Protein AF-A0A9C7G6G8-F1 (afdb_monomer)

Nearest PDB structures (foldseek):
  1ql6-assembly1_A  TM=3.645E-01  e=6.505E+00  Oryctolagus cuniculus
  2phk-assembly1_A-2  TM=3.530E-01  e=8.240E+00  Oryctolagus cuniculus
  1rt3-assembly1_B  TM=2.588E-01  e=6.132E+00  Human immunodeficiency virus 1
  3dmj-assembly1_A  TM=2.647E-01  e=8.240E+00  HIV-1 M:B_HXB2R
  1s1t-assembly1_B  TM=1.660E-01  e=4.054E+00  Human immunodeficiency virus 1

Solvent-accessible surface area (backbone atoms only — not comparable to full-atom values): 11135 Å² total; per-residue (Å²): 133,84,88,80,87,91,83,92,85,89,81,86,84,88,80,84,87,86,82,92,76,91,83,87,81,79,84,74,79,75,71,82,80,85,48,68,66,64,53,48,48,52,44,52,53,50,51,36,50,54,42,39,76,73,69,48,67,87,77,39,58,51,97,90,39,50,73,64,38,48,75,42,49,61,76,42,86,84,45,76,64,23,61,52,54,31,58,72,30,66,46,63,64,91,42,48,66,46,38,41,37,41,34,44,66,49,98,88,47,65,38,35,37,37,41,39,28,31,68,41,67,86,36,35,62,61,54,49,53,17,52,51,49,40,52,55,52,48,45,67,52,23,72,77,70,41,70,74,41,25,55,30,49,72,63,42,47,76,50,74,58,84,37,34,36,42,37,30,23,41,99,59,36,66,64,49,50,52,55,62,54,60,79,78,110

Structure (mmCIF, N/CA/C/O backbone):
data_AF-A0A9C7G6G8-F1
#
_entry.id   AF-A0A9C7G6G8-F1
#
loop_
_atom_site.group_PDB
_atom_site.id
_atom_site.type_symbol
_atom_site.label_atom_id
_atom_site.label_alt_id
_atom_site.label_comp_id
_atom_site.label_asym_id
_atom_site.label_entity_id
_atom_site.label_seq_id
_atom_site.pdbx_PDB_ins_code
_atom_site.Cartn_x
_atom_site.Cartn_y
_atom_site.Cartn_z
_atom_site.occupancy
_atom_site.B_iso_or_equiv
_atom_site.auth_seq_id
_atom_site.auth_comp_id
_atom_site.auth_asym_id
_atom_site.auth_atom_id
_atom_site.pdbx_PDB_model_num
ATOM 1 N N . MET A 1 1 ? -79.717 -11.575 43.892 1.00 37.56 1 MET A N 1
ATOM 2 C CA . MET A 1 1 ? -80.203 -12.832 44.496 1.00 37.56 1 MET A CA 1
ATOM 3 C C . MET A 1 1 ? -79.048 -13.819 44.540 1.00 37.56 1 MET A C 1
ATOM 5 O O . MET A 1 1 ? -78.496 -14.091 43.492 1.00 37.56 1 MET A O 1
ATOM 9 N N . LYS A 1 2 ? -78.724 -14.280 45.761 1.00 36.88 2 LYS A N 1
ATOM 10 C CA . LYS A 1 2 ? -78.039 -15.539 46.140 1.00 36.88 2 LYS A CA 1
ATOM 11 C C . LYS A 1 2 ? -76.636 -15.769 45.528 1.00 36.88 2 LYS A C 1
ATOM 13 O O . LYS A 1 2 ? -76.538 -16.202 44.396 1.00 36.88 2 LYS A O 1
ATOM 18 N N . LYS A 1 3 ? -75.565 -15.293 46.196 1.00 37.34 3 LYS A N 1
ATOM 19 C CA . LYS A 1 3 ? -74.745 -15.961 47.263 1.00 37.34 3 LYS A CA 1
ATOM 20 C C . LYS A 1 3 ? -73.879 -17.092 46.659 1.00 37.34 3 LYS A C 1
ATOM 22 O O . LYS A 1 3 ? -74.438 -17.917 45.959 1.00 37.34 3 LYS A O 1
ATOM 27 N N . LEU A 1 4 ? -72.555 -17.185 46.821 1.00 45.72 4 LEU A N 1
ATOM 28 C CA . LEU A 1 4 ? -71.683 -17.242 48.018 1.00 45.72 4 LEU A CA 1
ATOM 29 C C . LEU A 1 4 ? -70.235 -16.858 47.573 1.00 45.72 4 LEU A C 1
ATOM 31 O O . LEU A 1 4 ? -69.844 -17.251 46.481 1.00 45.72 4 LEU A O 1
ATOM 35 N N . MET A 1 5 ? -69.472 -15.975 48.245 1.00 38.41 5 MET A N 1
ATOM 36 C CA . MET A 1 5 ? -68.539 -16.228 49.382 1.00 38.41 5 MET A CA 1
ATOM 37 C C . MET A 1 5 ? -67.550 -17.388 49.127 1.00 38.41 5 MET A C 1
ATOM 39 O O . MET A 1 5 ? -67.998 -18.509 48.955 1.00 38.41 5 MET A O 1
ATOM 43 N N . SER A 1 6 ? -66.231 -17.182 48.980 1.00 33.09 6 SER A N 1
ATOM 44 C CA . SER A 1 6 ? -65.192 -16.716 49.938 1.00 33.09 6 SER A CA 1
ATOM 45 C C . SER A 1 6 ? -64.296 -17.894 50.366 1.00 33.09 6 SER A C 1
ATOM 47 O O . SER A 1 6 ? -64.839 -18.897 50.811 1.00 33.09 6 SER A O 1
ATOM 49 N N . LEU A 1 7 ? -62.968 -17.741 50.231 1.00 42.09 7 LEU A N 1
ATOM 50 C CA . LEU A 1 7 ? -61.857 -18.125 51.142 1.00 42.09 7 LEU A CA 1
ATOM 51 C C . LEU A 1 7 ? -60.577 -18.373 50.312 1.00 42.09 7 LEU A C 1
ATOM 53 O O . LEU A 1 7 ? -60.536 -19.275 49.486 1.00 42.09 7 LEU A O 1
ATOM 57 N N . LEU A 1 8 ? -59.600 -17.461 50.313 1.00 38.25 8 LEU A N 1
ATOM 58 C CA . LEU A 1 8 ? -58.455 -17.360 51.240 1.00 38.25 8 LEU A CA 1
ATOM 59 C C . LEU A 1 8 ? -57.559 -18.613 51.301 1.00 38.25 8 LEU A C 1
ATOM 61 O O . LEU A 1 8 ? -57.918 -19.621 51.899 1.00 38.25 8 LEU A O 1
ATOM 65 N N . GLY A 1 9 ? -56.344 -18.477 50.766 1.00 36.72 9 GLY A N 1
ATOM 66 C CA . GLY A 1 9 ? -55.236 -19.420 50.909 1.00 36.72 9 GLY A CA 1
ATOM 67 C C . GLY A 1 9 ? -53.913 -18.714 50.619 1.00 36.72 9 GLY A C 1
ATOM 68 O O . GLY A 1 9 ? -53.401 -18.754 49.509 1.00 36.72 9 GLY A O 1
ATOM 69 N N . PHE A 1 10 ? -53.427 -17.990 51.621 1.00 37.75 10 PHE A N 1
ATOM 70 C CA . PHE A 1 10 ? -52.177 -17.237 51.654 1.00 37.75 10 PHE A CA 1
ATOM 71 C C . PHE A 1 10 ? -51.006 -18.222 51.799 1.00 37.75 10 PHE A C 1
ATOM 73 O O . PHE A 1 10 ? -50.940 -18.918 52.809 1.00 37.75 10 PHE A O 1
ATOM 80 N N . VAL A 1 11 ? -50.071 -18.281 50.846 1.00 40.59 11 VAL A N 1
ATOM 81 C CA . VAL A 1 11 ? -48.725 -18.818 51.112 1.00 40.59 11 VAL A CA 1
ATOM 82 C C . VAL A 1 11 ? -47.705 -17.846 50.545 1.00 40.59 11 VAL A C 1
ATOM 84 O O . VAL A 1 11 ? -47.438 -17.777 49.350 1.00 40.59 11 VAL A O 1
ATOM 87 N N . LEU A 1 12 ? -47.185 -17.057 51.474 1.00 35.53 12 LEU A N 1
ATOM 88 C CA . LEU A 1 12 ? -46.108 -16.103 51.327 1.00 35.53 12 LEU A CA 1
ATOM 89 C C . LEU A 1 12 ? -44.844 -16.840 51.784 1.00 35.53 12 LEU A C 1
ATOM 91 O O . LEU A 1 12 ? -44.721 -17.158 52.964 1.00 35.53 12 LEU A O 1
ATOM 95 N N . VAL A 1 13 ? -43.930 -17.147 50.864 1.00 42.03 13 VAL A N 1
ATOM 96 C CA . VAL A 1 13 ? -42.573 -17.591 51.216 1.00 42.03 13 VAL A CA 1
ATOM 97 C C . VAL A 1 13 ? -41.601 -16.541 50.699 1.00 42.03 13 VAL A C 1
ATOM 99 O O . VAL A 1 13 ? -41.201 -16.537 49.540 1.00 42.03 13 VAL A O 1
ATOM 102 N N . LEU A 1 14 ? -41.264 -15.615 51.596 1.00 40.88 14 LEU A N 1
ATOM 103 C CA . LEU A 1 14 ? -40.057 -14.803 51.532 1.00 40.88 14 LEU A CA 1
ATOM 104 C C . LEU A 1 14 ? -38.904 -15.648 52.086 1.00 40.88 14 LEU A C 1
ATOM 106 O O . LEU A 1 14 ? -38.901 -15.986 53.267 1.00 40.88 14 LEU A O 1
ATOM 110 N N . GLY A 1 15 ? -37.926 -15.960 51.239 1.00 43.41 15 GLY A N 1
ATOM 111 C CA . GLY A 1 15 ? -36.596 -16.411 51.640 1.00 43.41 15 GLY A CA 1
ATOM 112 C C . GLY A 1 15 ? -35.564 -15.445 51.067 1.00 43.41 15 GLY A C 1
ATOM 113 O O . GLY A 1 15 ? -35.444 -15.316 49.852 1.00 43.41 15 GLY A O 1
ATOM 114 N N . MET A 1 16 ? -34.884 -14.718 51.950 1.00 43.84 16 MET A N 1
ATOM 115 C CA . MET A 1 16 ? -33.877 -13.706 51.637 1.00 43.84 16 MET A CA 1
ATOM 116 C C . MET A 1 16 ? -32.557 -14.327 51.142 1.00 43.84 16 MET A C 1
ATOM 118 O O . MET A 1 16 ? -32.070 -15.293 51.714 1.00 43.84 16 MET A O 1
ATOM 122 N N . ILE A 1 17 ? -32.008 -13.715 50.089 1.00 55.25 17 ILE A N 1
ATOM 123 C CA . ILE A 1 17 ? -30.608 -13.306 49.852 1.00 55.25 17 ILE A CA 1
ATOM 124 C C . ILE A 1 17 ? -29.493 -14.129 50.536 1.00 55.25 17 ILE A C 1
ATOM 126 O O . ILE A 1 17 ? -29.300 -14.021 51.741 1.00 55.25 17 ILE A O 1
ATOM 130 N N . ALA A 1 18 ? -28.655 -14.794 49.729 1.00 39.91 18 ALA A N 1
ATOM 131 C CA . ALA A 1 18 ? -27.220 -14.486 49.557 1.00 39.91 18 ALA A CA 1
ATOM 132 C C . ALA A 1 18 ? -26.514 -15.613 48.779 1.00 39.91 18 ALA A C 1
ATOM 134 O O . ALA A 1 18 ? -26.554 -16.769 49.185 1.00 39.91 18 ALA A O 1
ATOM 135 N N . GLY A 1 19 ? -25.819 -15.267 47.692 1.00 32.19 19 GLY A N 1
ATOM 136 C CA . GLY A 1 19 ? -24.892 -16.183 47.025 1.00 32.19 19 GLY A CA 1
ATOM 137 C C . GLY A 1 19 ? -24.640 -15.834 45.563 1.00 32.19 19 GLY A C 1
ATOM 138 O O . GLY A 1 19 ? -25.300 -16.361 44.677 1.00 32.19 19 GLY A O 1
ATOM 139 N N . CYS A 1 20 ? -23.680 -14.945 45.310 1.00 47.31 20 CYS A N 1
ATOM 140 C CA . CYS A 1 20 ? -23.100 -14.746 43.986 1.00 47.31 20 CYS A CA 1
ATOM 141 C C . CYS A 1 20 ? -22.408 -16.033 43.505 1.00 47.31 20 CYS A C 1
ATOM 143 O O . CYS A 1 20 ? -21.488 -16.496 44.173 1.00 47.31 20 CYS A O 1
ATOM 145 N N . SER A 1 21 ? -22.735 -16.522 42.309 1.00 32.00 21 SER A N 1
ATOM 146 C CA . SER A 1 21 ? -21.734 -17.057 41.377 1.00 32.00 21 SER A CA 1
ATOM 147 C C . SER A 1 21 ? -22.281 -17.093 39.945 1.00 32.00 21 SER A C 1
ATOM 149 O O . SER A 1 21 ? -23.268 -17.745 39.630 1.00 32.00 21 SER A O 1
ATOM 151 N N . ASN A 1 22 ? -21.636 -16.282 39.107 1.00 36.66 22 ASN A N 1
ATOM 152 C CA . ASN A 1 22 ? -21.285 -16.496 37.705 1.00 36.66 22 ASN A CA 1
ATOM 153 C C . ASN A 1 22 ? -22.021 -17.616 36.935 1.00 36.66 22 ASN A C 1
ATOM 155 O O . ASN A 1 22 ? -21.812 -18.784 37.240 1.00 36.66 22 ASN A O 1
ATOM 159 N N . GLN A 1 23 ? -22.758 -17.262 35.873 1.00 34.38 23 GLN A N 1
ATOM 160 C CA . GLN A 1 23 ? -22.383 -17.561 34.475 1.00 34.38 23 GLN A CA 1
ATOM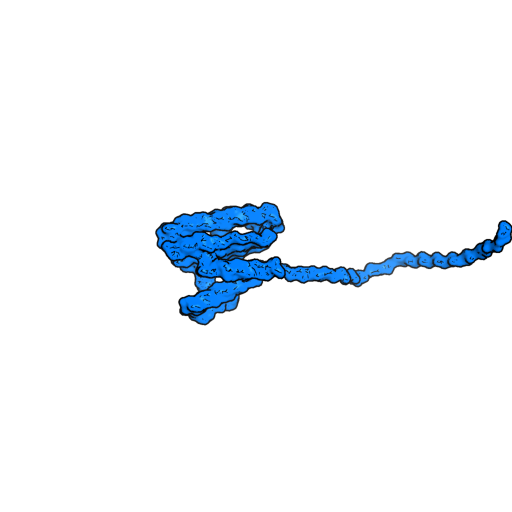 161 C C . GLN A 1 23 ? -23.526 -17.132 33.535 1.00 34.38 23 GLN A C 1
ATOM 163 O O . GLN A 1 23 ? -24.506 -17.846 33.336 1.00 34.38 23 GLN A O 1
ATOM 168 N N . GLY A 1 24 ? -23.404 -15.933 32.966 1.00 30.42 24 GLY A N 1
ATOM 169 C CA . GLY A 1 24 ? -24.200 -15.529 31.812 1.00 30.42 24 GLY A CA 1
ATOM 170 C C . GLY A 1 24 ? -23.598 -16.135 30.547 1.00 30.42 24 GLY A C 1
ATOM 171 O O . GLY A 1 24 ? -22.414 -15.951 30.282 1.00 30.42 24 GLY A O 1
ATOM 172 N N . SER A 1 25 ? -24.403 -16.847 29.765 1.00 28.89 25 SER A N 1
ATOM 173 C CA . SER A 1 25 ? -24.068 -17.274 28.404 1.00 28.89 25 SER A CA 1
ATOM 174 C C . SER A 1 25 ? -25.052 -16.640 27.420 1.00 28.89 25 SER A C 1
ATOM 176 O O . SER A 1 25 ? -25.894 -17.295 26.810 1.00 28.89 25 SER A O 1
ATOM 178 N N . GLY A 1 26 ? -24.934 -15.319 27.266 1.00 28.78 26 GLY A N 1
ATOM 179 C CA . GLY A 1 26 ? -25.342 -14.665 26.029 1.00 28.78 26 GLY A CA 1
ATOM 180 C C . GLY A 1 26 ? -24.363 -15.096 24.943 1.00 28.78 26 GLY A C 1
ATOM 181 O O . GLY A 1 26 ? -23.163 -14.857 25.058 1.00 28.78 26 GLY A O 1
ATOM 182 N N . LYS A 1 27 ? -24.859 -15.798 23.925 1.00 32.75 27 LYS A N 1
ATOM 183 C CA . LYS A 1 27 ? -24.093 -16.114 22.720 1.00 32.75 27 LYS A CA 1
ATOM 184 C C . LYS A 1 27 ? -23.831 -14.802 21.978 1.00 32.75 27 LYS A C 1
ATOM 186 O O . LYS A 1 27 ? -24.686 -14.349 21.228 1.00 32.75 27 LYS A O 1
ATOM 191 N N . ASN A 1 28 ? -22.677 -14.189 22.220 1.00 30.94 28 ASN A N 1
ATOM 192 C CA . ASN A 1 28 ? -22.099 -13.257 21.264 1.00 30.94 28 ASN A CA 1
ATOM 193 C C . ASN A 1 28 ? -21.598 -14.103 20.095 1.00 30.94 28 ASN A C 1
ATOM 195 O O . ASN A 1 28 ? -20.659 -14.885 20.251 1.00 30.94 28 ASN A O 1
ATOM 199 N N . GLU A 1 29 ? -22.257 -13.988 18.947 1.00 32.94 29 GLU A N 1
ATOM 200 C CA . GLU A 1 29 ? -21.639 -14.359 17.681 1.00 32.94 29 GLU A CA 1
ATOM 201 C C . GLU A 1 29 ? -20.390 -13.486 17.534 1.00 32.94 29 GLU A C 1
ATOM 203 O O . GLU A 1 29 ? -20.475 -12.265 17.404 1.00 32.94 29 GLU A O 1
ATOM 208 N N . VAL A 1 30 ? -19.218 -14.105 17.662 1.00 31.88 30 VAL A N 1
ATOM 209 C CA . VAL A 1 30 ? -17.947 -13.465 17.335 1.00 31.88 30 VAL A CA 1
ATOM 210 C C . VAL A 1 30 ? -17.964 -13.291 15.823 1.00 31.88 30 VAL A C 1
ATOM 212 O O . VAL A 1 30 ? -17.776 -14.258 15.088 1.00 31.88 30 VAL A O 1
ATOM 215 N N . GLN A 1 31 ? -18.256 -12.077 15.353 1.00 38.19 31 GLN A N 1
ATOM 216 C CA . GLN A 1 31 ? -17.914 -11.712 13.983 1.00 38.19 31 GLN A CA 1
ATOM 217 C C . GLN A 1 31 ? -16.401 -11.923 13.828 1.00 38.19 31 GLN A C 1
ATOM 219 O O . GLN A 1 31 ? -15.659 -11.522 14.731 1.00 38.19 31 GLN A O 1
ATOM 224 N N . PRO A 1 32 ? -15.926 -12.581 12.757 1.00 48.66 32 PRO A N 1
ATOM 225 C CA . PRO A 1 32 ? -14.496 -12.730 12.543 1.00 48.66 32 PRO A CA 1
ATOM 226 C C . PRO A 1 32 ? -13.886 -11.331 12.448 1.00 48.66 32 PRO A C 1
ATOM 228 O O . PRO A 1 32 ? -14.293 -10.519 11.618 1.00 48.66 32 PRO A O 1
ATOM 231 N N . THR A 1 33 ? -12.952 -11.018 13.344 1.00 56.34 33 THR A N 1
ATOM 232 C CA . THR A 1 33 ? -12.173 -9.786 13.252 1.00 56.34 33 THR A CA 1
ATOM 233 C C . THR A 1 33 ? -11.360 -9.866 11.968 1.00 56.34 33 THR A C 1
ATOM 235 O O . THR A 1 33 ? -10.408 -10.632 11.902 1.00 56.34 33 THR A O 1
ATOM 238 N N . ILE A 1 34 ? -11.742 -9.099 10.949 1.00 68.25 34 ILE A N 1
ATOM 239 C CA . ILE A 1 34 ? -10.939 -8.933 9.735 1.00 68.25 34 ILE A CA 1
ATOM 240 C C . ILE A 1 34 ? -9.642 -8.238 10.157 1.00 68.25 34 ILE A C 1
ATOM 242 O O . ILE A 1 34 ? -9.677 -7.086 10.598 1.00 68.25 34 ILE A O 1
ATOM 246 N N . THR A 1 35 ? -8.511 -8.935 10.068 1.00 87.75 35 THR A N 1
ATOM 247 C CA . THR A 1 35 ? -7.193 -8.345 10.330 1.00 87.75 35 THR A CA 1
ATOM 248 C C . THR A 1 35 ? -6.531 -7.974 9.008 1.00 87.75 35 THR A C 1
ATOM 250 O O . THR A 1 35 ? -6.656 -8.692 8.009 1.00 87.75 35 THR A O 1
ATOM 253 N N . LEU A 1 36 ? -5.817 -6.843 8.977 1.00 94.19 36 LEU A N 1
ATOM 254 C CA . LEU A 1 36 ? -5.032 -6.494 7.791 1.00 94.19 36 LEU A CA 1
ATOM 255 C C . LEU A 1 36 ? -3.908 -7.505 7.550 1.00 94.19 36 LEU A C 1
ATOM 257 O O . LEU A 1 36 ? -3.492 -7.678 6.412 1.00 94.19 36 LEU A O 1
ATOM 261 N N . GLU A 1 37 ? -3.460 -8.209 8.587 1.00 92.06 37 GLU A N 1
ATOM 262 C CA . GLU A 1 37 ? -2.441 -9.253 8.495 1.00 92.06 37 GLU A CA 1
ATOM 263 C C . GLU A 1 37 ? -2.894 -10.441 7.625 1.00 92.06 37 GLU A C 1
ATOM 265 O O . GLU A 1 37 ? -2.172 -10.853 6.714 1.00 92.06 37 GLU A O 1
ATOM 270 N N . GLU A 1 38 ? -4.118 -10.946 7.823 1.00 94.06 38 GLU A N 1
ATOM 271 C CA . GLU A 1 38 ? -4.680 -12.015 6.983 1.00 94.06 38 GLU A CA 1
ATOM 272 C C . GLU A 1 38 ? -4.870 -11.553 5.534 1.00 94.06 38 GLU A C 1
ATOM 274 O O . GLU A 1 38 ? -4.542 -12.281 4.591 1.00 94.06 38 GLU A O 1
ATOM 279 N N . MET A 1 39 ? -5.373 -10.329 5.353 1.00 96.62 39 MET A N 1
ATOM 280 C CA . MET A 1 39 ? -5.564 -9.729 4.033 1.00 96.62 39 MET A CA 1
ATOM 281 C C . MET A 1 39 ? -4.226 -9.518 3.311 1.00 96.62 39 MET A C 1
ATOM 283 O O . MET A 1 39 ? -4.094 -9.874 2.139 1.00 96.62 39 MET A O 1
ATOM 287 N N . SER A 1 40 ? -3.216 -9.008 4.020 1.00 97.25 40 SER A N 1
ATOM 288 C CA . SER A 1 40 ? -1.846 -8.840 3.529 1.00 97.25 40 SER A CA 1
ATOM 289 C C . SER A 1 40 ? -1.259 -10.179 3.098 1.00 97.25 40 SER A C 1
ATOM 291 O O . SER A 1 40 ? -0.707 -10.278 2.004 1.00 97.25 40 SER A O 1
ATOM 293 N N . LEU A 1 41 ? -1.439 -11.248 3.883 1.00 97.12 41 LEU A N 1
ATOM 294 C CA . LEU A 1 41 ? -0.963 -12.578 3.500 1.00 97.12 41 LEU A CA 1
ATOM 295 C C . LEU A 1 41 ? -1.590 -13.058 2.181 1.00 97.12 41 LEU A C 1
ATOM 297 O O . LEU A 1 41 ? -0.862 -13.528 1.307 1.00 97.12 41 LEU A O 1
ATOM 301 N N . LYS A 1 42 ? -2.905 -12.883 1.986 1.00 97.94 42 LYS A N 1
ATOM 302 C CA . LYS A 1 42 ? -3.570 -13.232 0.714 1.00 97.94 42 LYS A CA 1
ATOM 303 C C . LYS A 1 42 ? -3.095 -12.393 -0.463 1.00 97.94 42 LYS A C 1
ATOM 305 O O . LYS A 1 42 ? -2.899 -12.929 -1.554 1.00 97.94 42 LYS A O 1
ATOM 310 N N . ILE A 1 43 ? -2.851 -11.106 -0.246 1.00 98.38 43 ILE A N 1
ATOM 311 C CA . ILE A 1 43 ? -2.261 -10.235 -1.265 1.00 98.38 43 ILE A CA 1
ATOM 312 C C . ILE A 1 43 ? -0.842 -10.704 -1.616 1.00 98.38 43 ILE A C 1
ATOM 314 O O . ILE A 1 43 ? -0.517 -10.814 -2.797 1.00 98.38 43 ILE A O 1
ATOM 318 N N . LYS A 1 44 ? -0.016 -11.057 -0.624 1.00 98.25 44 LYS A N 1
ATOM 319 C CA . LYS A 1 44 ? 1.338 -11.591 -0.839 1.00 98.25 44 LYS A CA 1
ATOM 320 C C . LYS A 1 44 ? 1.326 -12.913 -1.608 1.00 98.25 44 LYS A C 1
ATOM 322 O O . LYS A 1 44 ? 2.126 -13.083 -2.525 1.00 98.25 44 LYS A O 1
ATOM 327 N N . GLU A 1 45 ? 0.405 -13.823 -1.289 1.00 97.81 45 GLU A N 1
ATOM 328 C CA . GLU A 1 45 ? 0.190 -15.064 -2.050 1.00 97.81 45 GLU A CA 1
ATOM 329 C C . GLU A 1 45 ? -0.168 -14.773 -3.516 1.00 97.81 45 GLU A C 1
ATOM 331 O O . GLU A 1 45 ? 0.400 -15.388 -4.421 1.00 97.81 45 GLU A O 1
ATOM 336 N N . GLN A 1 46 ? -1.059 -13.807 -3.765 1.00 98.38 46 GLN A N 1
ATOM 337 C CA . GLN A 1 46 ? -1.453 -13.426 -5.123 1.00 98.38 46 GLN A CA 1
ATOM 338 C C . GLN A 1 46 ? -0.308 -12.783 -5.911 1.00 98.38 46 GLN A C 1
ATOM 340 O O . GLN A 1 46 ? -0.094 -13.141 -7.069 1.00 98.38 46 GLN A O 1
ATOM 345 N N . ILE A 1 47 ? 0.455 -11.877 -5.294 1.00 97.75 47 ILE A N 1
ATOM 346 C CA . ILE A 1 47 ? 1.642 -11.272 -5.916 1.00 97.75 47 ILE A CA 1
ATOM 347 C C . ILE A 1 47 ? 2.664 -12.360 -6.256 1.00 97.75 47 ILE A C 1
ATOM 349 O O . ILE A 1 47 ? 3.207 -12.377 -7.359 1.00 97.75 47 ILE A O 1
ATOM 353 N N . ALA A 1 48 ? 2.894 -13.311 -5.347 1.00 97.69 48 ALA A N 1
ATOM 354 C CA . ALA A 1 48 ? 3.809 -14.415 -5.597 1.00 97.69 48 ALA A CA 1
ATOM 355 C C . ALA A 1 48 ? 3.352 -15.301 -6.766 1.00 97.69 48 ALA A C 1
ATOM 357 O O . ALA A 1 48 ? 4.183 -15.707 -7.579 1.00 97.69 48 ALA A O 1
ATOM 358 N N . ALA A 1 49 ? 2.049 -15.575 -6.877 1.00 97.56 49 ALA A N 1
ATOM 359 C CA . ALA A 1 49 ? 1.485 -16.301 -8.011 1.00 97.56 49 ALA A CA 1
ATOM 360 C C . ALA A 1 49 ? 1.706 -15.546 -9.333 1.00 97.56 49 ALA A C 1
ATOM 362 O O . ALA A 1 49 ? 2.225 -16.129 -10.284 1.00 97.56 49 ALA A O 1
ATOM 363 N N . ASP A 1 50 ? 1.414 -14.243 -9.365 1.00 96.31 50 ASP A N 1
ATOM 364 C CA . ASP A 1 50 ? 1.621 -13.399 -10.548 1.00 96.31 50 ASP A CA 1
ATOM 365 C C . ASP A 1 50 ? 3.105 -13.350 -10.963 1.00 96.31 50 ASP A C 1
ATOM 367 O O . ASP A 1 50 ? 3.429 -13.452 -12.147 1.00 96.31 50 ASP A O 1
ATOM 371 N N . MET A 1 51 ? 4.027 -13.250 -10.001 1.00 95.62 51 MET A N 1
ATOM 372 C CA . MET A 1 51 ? 5.469 -13.275 -10.272 1.00 95.62 51 MET A CA 1
ATOM 373 C C . MET A 1 51 ? 5.921 -14.617 -10.861 1.00 95.62 51 MET A C 1
ATOM 375 O O . MET A 1 51 ? 6.723 -14.639 -11.796 1.00 95.62 51 MET A O 1
ATOM 379 N N . LYS A 1 52 ? 5.401 -15.741 -10.352 1.00 95.94 52 LYS A N 1
ATOM 380 C CA . LYS A 1 52 ? 5.699 -17.080 -10.891 1.00 95.94 52 LYS A CA 1
ATOM 381 C C . LYS A 1 52 ? 5.167 -17.249 -12.312 1.00 95.94 52 LYS A C 1
ATOM 383 O O . LYS A 1 52 ? 5.882 -17.769 -13.166 1.00 95.94 52 LYS A O 1
ATOM 388 N N . GLU A 1 53 ? 3.964 -16.752 -12.599 1.00 95.44 53 GLU A N 1
ATOM 389 C CA . GLU A 1 53 ? 3.411 -16.716 -13.964 1.00 95.44 53 GLU A CA 1
ATOM 390 C C . GLU A 1 53 ? 4.300 -15.906 -14.926 1.00 95.44 53 GLU A C 1
ATOM 392 O O . GLU A 1 53 ? 4.406 -16.239 -16.106 1.00 95.44 53 GLU A O 1
ATOM 397 N N . GLN A 1 54 ? 4.995 -14.886 -14.414 1.00 92.44 54 GLN A N 1
ATOM 398 C CA . GLN A 1 54 ? 5.955 -14.061 -15.157 1.00 92.44 54 GLN A CA 1
ATOM 399 C C . GLN A 1 54 ? 7.376 -14.659 -15.215 1.00 92.44 54 GLN A C 1
ATOM 401 O O . GLN A 1 54 ? 8.286 -14.034 -15.762 1.00 92.44 54 GLN A O 1
ATOM 406 N N . GLY A 1 55 ? 7.578 -15.872 -14.693 1.00 94.81 55 GLY A N 1
ATOM 407 C CA . GLY A 1 55 ? 8.849 -16.596 -14.758 1.00 94.81 55 GLY A CA 1
ATOM 408 C C . GLY A 1 55 ? 9.792 -16.364 -13.576 1.00 94.81 55 GLY A C 1
ATOM 409 O O . GLY A 1 55 ? 10.967 -16.730 -13.667 1.00 94.81 55 GLY A O 1
ATOM 410 N N . ALA A 1 56 ? 9.319 -15.777 -12.472 1.00 93.25 56 ALA A N 1
ATOM 411 C CA . ALA A 1 56 ? 10.071 -15.784 -11.220 1.00 93.25 56 ALA A CA 1
ATOM 412 C C . ALA A 1 56 ? 10.215 -17.217 -10.669 1.00 93.25 56 ALA A C 1
ATOM 414 O O . ALA A 1 56 ? 9.415 -18.102 -10.971 1.00 93.25 56 ALA A O 1
ATOM 415 N N . GLY A 1 57 ? 11.256 -17.450 -9.864 1.00 91.50 57 GLY A N 1
ATOM 416 C CA . GLY A 1 57 ? 11.528 -18.758 -9.258 1.00 91.50 57 GLY A CA 1
ATOM 417 C C . GLY A 1 57 ? 10.505 -19.182 -8.196 1.00 91.50 57 GLY A C 1
ATOM 418 O O . GLY A 1 57 ? 9.536 -18.485 -7.910 1.00 91.50 57 GLY A O 1
ATOM 419 N N . GLU A 1 58 ? 10.731 -20.336 -7.567 1.00 85.81 58 GLU A N 1
ATOM 420 C CA . GLU A 1 58 ? 9.799 -20.869 -6.560 1.00 85.81 58 GLU A CA 1
ATOM 421 C C . GLU A 1 58 ? 9.811 -20.085 -5.238 1.00 85.81 58 GLU A C 1
ATOM 423 O O . GLU A 1 58 ? 8.759 -19.923 -4.612 1.00 85.81 58 GLU A O 1
ATOM 428 N N . ASP A 1 59 ? 10.966 -19.527 -4.868 1.00 93.06 59 ASP A N 1
ATOM 429 C CA . ASP A 1 59 ? 11.233 -18.879 -3.576 1.00 93.06 59 ASP A CA 1
ATOM 430 C C . ASP A 1 59 ? 10.836 -17.389 -3.549 1.00 93.06 59 ASP A C 1
ATOM 432 O O . ASP A 1 59 ? 11.539 -16.543 -3.001 1.00 93.06 59 ASP A O 1
ATOM 436 N N . VAL A 1 60 ? 9.709 -17.035 -4.173 1.00 95.75 60 VAL A N 1
ATOM 437 C CA . VAL A 1 60 ? 9.202 -15.647 -4.189 1.00 95.75 60 VAL A CA 1
ATOM 438 C C . VAL A 1 60 ? 8.600 -15.247 -2.840 1.00 95.75 60 VAL A C 1
ATOM 440 O O . VAL A 1 60 ? 8.801 -14.123 -2.378 1.00 95.75 60 VAL A O 1
ATOM 443 N N . LEU A 1 61 ? 7.876 -16.171 -2.203 1.00 96.81 61 LEU A N 1
ATOM 444 C CA . LEU A 1 61 ? 7.238 -16.002 -0.899 1.00 96.81 61 LEU A CA 1
ATOM 445 C C . LEU A 1 61 ? 7.793 -17.061 0.055 1.00 96.81 61 LEU A C 1
ATOM 447 O O . LEU A 1 61 ? 7.497 -18.244 -0.099 1.00 96.81 61 LEU A O 1
ATOM 451 N N . VAL A 1 62 ? 8.587 -16.635 1.035 1.00 96.44 62 VAL A N 1
ATOM 452 C CA . VAL A 1 62 ? 9.236 -17.516 2.019 1.00 96.44 62 VAL A CA 1
ATOM 453 C C . VAL A 1 62 ? 8.823 -17.057 3.408 1.00 96.44 62 VAL A C 1
ATOM 455 O O . VAL A 1 62 ? 8.931 -15.872 3.717 1.00 96.44 62 VAL A O 1
ATOM 458 N N . ASP A 1 63 ? 8.299 -17.974 4.224 1.00 94.31 63 ASP A N 1
ATOM 459 C CA . ASP A 1 63 ? 7.816 -17.693 5.584 1.00 94.31 63 ASP A CA 1
ATOM 460 C C . ASP A 1 63 ? 6.861 -16.483 5.659 1.00 94.31 63 ASP A C 1
ATOM 462 O O . ASP A 1 63 ? 6.938 -15.647 6.558 1.00 94.31 63 ASP A O 1
ATOM 466 N N . GLY A 1 64 ? 5.974 -16.357 4.664 1.00 93.44 64 GLY A N 1
ATOM 467 C CA . GLY A 1 64 ? 5.008 -15.258 4.569 1.00 93.44 64 GLY A CA 1
ATOM 468 C C . GLY A 1 64 ? 5.593 -13.915 4.115 1.00 93.44 64 GLY A C 1
ATOM 469 O O . GLY A 1 64 ? 4.875 -12.916 4.138 1.00 93.44 64 GLY A O 1
ATOM 470 N N . LYS A 1 65 ? 6.860 -13.866 3.681 1.00 95.12 65 LYS A N 1
ATOM 471 C CA . LYS A 1 65 ? 7.544 -12.645 3.222 1.00 95.12 65 LYS A CA 1
ATOM 472 C C . LYS A 1 65 ? 7.896 -12.699 1.741 1.00 95.12 65 LYS A C 1
ATOM 474 O O . LYS A 1 65 ? 8.542 -13.643 1.276 1.00 95.12 65 LYS A O 1
ATOM 479 N N . LEU A 1 66 ? 7.493 -11.664 1.010 1.00 96.69 66 LEU A N 1
ATOM 480 C CA . LEU A 1 66 ? 7.870 -11.474 -0.388 1.00 96.69 66 LEU A CA 1
ATOM 481 C C . LEU A 1 66 ? 9.335 -11.034 -0.471 1.00 96.69 66 LEU A C 1
ATOM 483 O O . LEU A 1 66 ? 9.698 -9.980 0.041 1.00 96.69 66 LEU A O 1
ATOM 487 N N . GLN A 1 67 ? 10.181 -11.818 -1.140 1.00 96.38 67 GLN A N 1
ATOM 488 C CA . GLN A 1 67 ? 11.635 -11.597 -1.116 1.00 96.38 67 GLN A CA 1
ATOM 489 C C . GLN A 1 67 ? 12.089 -10.324 -1.850 1.00 96.38 67 GLN A C 1
ATOM 491 O O . GLN A 1 67 ? 13.174 -9.816 -1.583 1.00 96.38 67 GLN A O 1
ATOM 496 N N . SER A 1 68 ? 11.274 -9.794 -2.765 1.00 95.50 68 SER A N 1
ATOM 497 C CA . SER A 1 68 ? 11.562 -8.571 -3.529 1.00 95.50 68 SER A CA 1
ATOM 498 C C . SER A 1 68 ? 10.808 -7.334 -3.032 1.00 95.50 68 SER A C 1
ATOM 500 O O . SER A 1 68 ? 10.835 -6.301 -3.707 1.00 95.50 68 SER A O 1
ATOM 502 N N . TYR A 1 69 ? 10.127 -7.428 -1.886 1.00 97.75 69 TYR A N 1
ATOM 503 C CA . TYR A 1 69 ? 9.337 -6.342 -1.308 1.00 97.75 69 TYR A CA 1
ATOM 504 C C . TYR A 1 69 ? 9.770 -6.055 0.124 1.00 97.75 69 TYR A C 1
ATOM 506 O O . TYR A 1 69 ? 10.068 -6.970 0.890 1.00 97.75 69 TYR A O 1
ATOM 514 N N . ILE A 1 70 ? 9.764 -4.780 0.494 1.00 97.25 70 ILE A N 1
ATOM 515 C CA . ILE A 1 70 ? 9.713 -4.405 1.903 1.00 97.25 70 ILE A CA 1
ATOM 516 C C . ILE A 1 70 ? 8.273 -4.514 2.401 1.00 97.25 70 ILE A C 1
ATOM 518 O O . ILE A 1 70 ? 7.326 -4.285 1.646 1.00 97.25 70 ILE A O 1
ATOM 522 N N . GLU A 1 71 ? 8.132 -4.848 3.677 1.00 97.50 71 GLU A N 1
ATOM 523 C CA . GLU A 1 71 ? 6.871 -4.839 4.408 1.00 97.50 71 GLU A CA 1
ATOM 524 C C . GLU A 1 71 ? 7.057 -3.932 5.621 1.00 97.50 71 GLU A C 1
ATOM 526 O O . GLU A 1 71 ? 8.015 -4.119 6.370 1.00 97.50 71 GLU A O 1
ATOM 531 N N . VAL A 1 72 ? 6.185 -2.938 5.774 1.00 98.06 72 VAL A N 1
ATOM 532 C CA . VAL A 1 72 ? 6.262 -1.938 6.845 1.00 98.06 72 VAL A CA 1
ATOM 533 C C . VAL A 1 72 ? 4.947 -1.931 7.605 1.00 98.06 72 VAL A C 1
ATOM 535 O O . VAL A 1 72 ? 3.890 -1.698 7.016 1.00 98.06 72 VAL A O 1
ATOM 538 N N . ASP A 1 73 ? 5.026 -2.156 8.912 1.00 97.75 73 ASP A N 1
ATOM 539 C CA . ASP A 1 73 ? 3.933 -1.909 9.849 1.00 97.75 73 ASP A CA 1
ATOM 540 C C . ASP A 1 73 ? 3.959 -0.430 10.248 1.00 97.75 73 ASP A C 1
ATOM 542 O O . ASP A 1 73 ? 4.877 0.031 10.926 1.00 97.75 73 ASP A O 1
ATOM 546 N N . LEU A 1 74 ? 2.938 0.326 9.837 1.00 98.06 74 LEU A N 1
ATOM 547 C CA . LEU A 1 74 ? 2.840 1.767 10.093 1.00 98.06 74 LEU A CA 1
ATOM 548 C C . LEU A 1 74 ? 2.643 2.106 11.580 1.00 98.06 74 LEU A C 1
ATOM 550 O O . LEU A 1 74 ? 2.683 3.284 11.965 1.00 98.06 74 LEU A O 1
ATOM 554 N N . LEU A 1 75 ? 2.428 1.099 12.427 1.00 96.94 75 LEU A N 1
ATOM 555 C CA . LEU A 1 75 ? 2.344 1.239 13.870 1.00 96.94 75 LEU A CA 1
ATOM 556 C C . LEU A 1 75 ? 3.635 0.851 14.601 1.00 96.94 75 LEU A C 1
ATOM 558 O O . LEU A 1 75 ? 3.779 1.261 15.760 1.00 96.94 75 LEU A O 1
ATOM 562 N N . ASP A 1 76 ? 4.601 0.195 13.952 1.00 97.44 76 ASP A N 1
ATOM 563 C CA . ASP A 1 76 ? 5.894 -0.121 14.567 1.00 97.44 76 ASP A CA 1
ATOM 564 C C . ASP A 1 76 ? 6.842 1.088 14.539 1.00 97.44 76 ASP A C 1
ATOM 566 O O . ASP A 1 76 ? 7.532 1.358 13.557 1.00 97.44 76 ASP A O 1
ATOM 570 N N . ASP A 1 77 ? 6.916 1.812 15.660 1.00 94.44 77 ASP A N 1
ATOM 571 C CA . ASP A 1 77 ? 7.822 2.959 15.837 1.00 94.44 77 ASP A CA 1
ATOM 572 C C . ASP A 1 77 ? 9.314 2.582 15.846 1.00 94.44 77 ASP A C 1
ATOM 574 O O . ASP A 1 77 ? 10.176 3.464 15.879 1.00 94.44 77 ASP A O 1
ATOM 578 N N . LYS A 1 78 ? 9.647 1.286 15.873 1.00 97.12 78 LYS A N 1
ATOM 579 C CA . LYS A 1 78 ? 11.039 0.820 15.838 1.00 97.12 78 LYS A CA 1
ATOM 580 C C . LYS A 1 78 ? 11.547 0.630 14.414 1.00 97.12 78 LYS A C 1
ATOM 582 O O . LYS A 1 78 ? 12.766 0.625 14.228 1.00 97.12 78 LYS A O 1
ATOM 587 N N . ASP A 1 79 ? 10.655 0.474 13.437 1.00 96.81 79 ASP A N 1
ATOM 588 C CA . ASP A 1 79 ? 11.029 0.420 12.028 1.00 96.81 79 ASP A CA 1
ATOM 589 C C . ASP A 1 79 ? 11.239 1.854 11.503 1.00 96.81 79 ASP A C 1
ATOM 591 O O . ASP A 1 79 ? 10.298 2.651 11.476 1.00 96.81 79 ASP A O 1
ATOM 595 N N . PRO A 1 80 ? 12.456 2.230 11.068 1.00 95.25 80 PRO A N 1
ATOM 596 C CA . PRO A 1 80 ? 12.711 3.564 10.519 1.00 95.25 80 PRO A CA 1
ATOM 597 C C . PRO A 1 80 ? 11.906 3.861 9.243 1.00 95.25 80 PRO A C 1
ATOM 599 O O . PRO A 1 80 ? 11.725 5.026 8.886 1.00 95.25 80 PRO A O 1
ATOM 602 N N . SER A 1 81 ? 11.414 2.832 8.550 1.00 96.81 81 SER A N 1
ATOM 603 C CA . SER A 1 81 ? 10.560 2.981 7.368 1.00 96.81 81 SER A CA 1
ATOM 604 C C . SER A 1 81 ? 9.194 3.559 7.736 1.00 96.81 81 SER A C 1
ATOM 606 O O . SER A 1 81 ? 8.607 4.291 6.940 1.00 96.81 81 SER A O 1
ATOM 608 N N . THR A 1 82 ? 8.715 3.313 8.959 1.00 97.81 82 THR A N 1
ATOM 609 C CA . THR A 1 82 ? 7.427 3.810 9.452 1.00 97.81 82 THR A CA 1
ATOM 610 C C . THR A 1 82 ? 7.345 5.328 9.372 1.00 97.81 82 THR A C 1
ATOM 612 O O . THR A 1 82 ? 6.440 5.861 8.729 1.00 97.81 82 THR A O 1
ATOM 615 N N . SER A 1 83 ? 8.316 6.052 9.941 1.00 97.25 83 SER A N 1
ATOM 616 C CA . SER A 1 83 ? 8.312 7.521 9.890 1.00 97.25 83 SER A CA 1
ATOM 617 C C . SER A 1 83 ? 8.414 8.048 8.459 1.00 97.25 83 SER A C 1
ATOM 619 O O . SER A 1 83 ? 7.754 9.030 8.132 1.00 97.25 83 SER A O 1
ATOM 621 N N . ILE A 1 84 ? 9.164 7.368 7.584 1.00 97.06 84 ILE A N 1
ATOM 622 C CA . ILE A 1 84 ? 9.284 7.749 6.169 1.00 97.06 84 ILE A CA 1
ATOM 623 C C . ILE A 1 84 ? 7.917 7.698 5.482 1.00 97.06 84 ILE A C 1
ATOM 625 O O . ILE A 1 84 ? 7.536 8.654 4.812 1.00 97.06 84 ILE A O 1
ATOM 629 N N . TYR A 1 85 ? 7.161 6.613 5.659 1.00 97.88 85 TYR A N 1
ATOM 630 C CA . TYR A 1 85 ? 5.841 6.470 5.044 1.00 97.88 85 TYR A CA 1
ATOM 631 C C . TYR A 1 85 ? 4.807 7.436 5.630 1.00 97.88 85 TYR A C 1
ATOM 633 O O . TYR A 1 85 ? 4.039 8.040 4.876 1.00 97.88 85 TYR A O 1
ATOM 641 N N . LEU A 1 86 ? 4.815 7.633 6.952 1.00 98.06 86 LEU A N 1
ATOM 642 C CA . LEU A 1 86 ? 3.933 8.598 7.613 1.00 98.06 86 LEU A CA 1
ATOM 643 C C . LEU A 1 86 ? 4.193 10.028 7.120 1.00 98.06 86 LEU A C 1
ATOM 645 O O . LEU A 1 86 ? 3.250 10.749 6.792 1.00 98.06 86 LEU A O 1
ATOM 649 N N . GLU A 1 87 ? 5.460 10.429 7.006 1.00 97.62 87 GLU A N 1
ATOM 650 C CA . GLU A 1 87 ? 5.847 11.750 6.503 1.00 97.62 87 GLU A CA 1
ATOM 651 C C . GLU A 1 87 ? 5.545 11.907 5.008 1.00 97.62 87 GLU A C 1
ATOM 653 O O . GLU A 1 87 ? 4.927 12.902 4.615 1.00 97.62 87 GLU A O 1
ATOM 658 N N . LYS A 1 88 ? 5.916 10.914 4.184 1.00 95.12 88 LYS A N 1
ATOM 659 C CA . LYS A 1 88 ? 5.699 10.908 2.725 1.00 95.12 88 L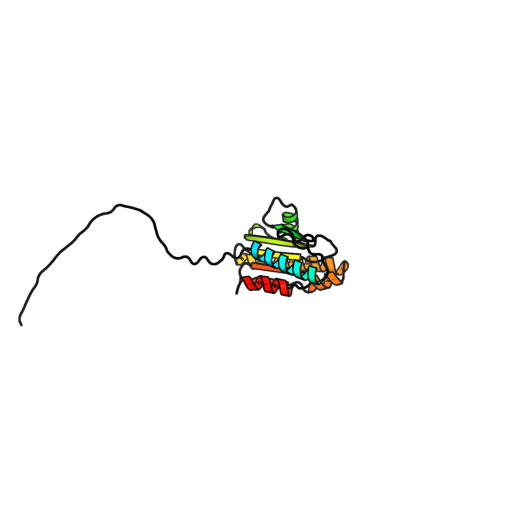YS A CA 1
ATOM 660 C C . LYS A 1 88 ? 4.227 11.136 2.379 1.00 95.12 88 LYS A C 1
ATOM 662 O O . LYS A 1 88 ? 3.909 12.020 1.585 1.00 95.12 88 LYS A O 1
ATOM 667 N N . MET A 1 89 ? 3.332 10.390 3.025 1.00 97.31 89 MET A N 1
ATOM 668 C CA . MET A 1 89 ? 1.886 10.478 2.793 1.00 97.31 89 MET A CA 1
ATOM 669 C C . MET A 1 89 ? 1.217 11.633 3.555 1.00 97.31 89 MET A C 1
ATOM 671 O O . MET A 1 89 ? 0.038 11.939 3.332 1.00 97.31 89 MET A O 1
ATOM 675 N N . GLN A 1 90 ? 1.946 12.284 4.468 1.00 97.75 90 GLN A N 1
ATOM 676 C CA . GLN A 1 90 ? 1.389 13.194 5.475 1.00 97.75 90 GLN A CA 1
ATOM 677 C C . GLN A 1 90 ? 0.235 12.518 6.228 1.00 97.75 90 GLN A C 1
ATOM 679 O O . GLN A 1 90 ? -0.868 13.058 6.343 1.00 97.75 90 GLN A O 1
ATOM 684 N N . LEU A 1 91 ? 0.463 11.274 6.640 1.00 96.81 91 LEU A N 1
ATOM 685 C CA . LEU A 1 91 ? -0.524 10.436 7.291 1.00 96.81 91 LEU A CA 1
ATOM 686 C C . LEU A 1 91 ? -0.458 10.664 8.804 1.00 96.81 91 LEU A C 1
ATOM 688 O O . LEU A 1 91 ? 0.601 10.568 9.424 1.00 96.81 91 LEU A O 1
ATOM 692 N N . ASN A 1 92 ? -1.604 10.964 9.412 1.00 97.06 92 ASN A N 1
ATOM 693 C CA . ASN A 1 92 ? -1.699 11.123 10.856 1.00 97.06 92 ASN A CA 1
ATOM 694 C C . ASN A 1 92 ? -1.846 9.747 11.520 1.00 97.06 92 ASN A C 1
ATOM 696 O O . ASN A 1 92 ? -2.929 9.161 11.500 1.00 97.06 92 ASN A O 1
ATOM 700 N N . LYS A 1 93 ? -0.770 9.244 12.137 1.00 97.06 93 LYS A N 1
ATOM 701 C CA . LYS A 1 93 ? -0.760 7.940 12.827 1.00 97.06 93 LYS A CA 1
ATOM 702 C C . LYS A 1 93 ? -1.870 7.814 13.877 1.00 97.06 93 LYS A C 1
ATOM 704 O O . LYS A 1 93 ? -2.409 6.730 14.074 1.00 97.06 93 LYS A O 1
ATOM 709 N N . GLU A 1 94 ? -2.283 8.916 14.506 1.00 97.62 94 GLU A N 1
ATOM 710 C CA . GLU A 1 94 ? -3.348 8.887 15.515 1.00 97.62 94 GLU A CA 1
ATOM 711 C C . GLU A 1 94 ? -4.728 8.526 14.959 1.00 97.62 94 GLU A C 1
ATOM 713 O O . GLU A 1 94 ? -5.621 8.179 15.732 1.00 97.62 94 GLU A O 1
ATOM 718 N N . GLU A 1 95 ? -4.903 8.570 13.642 1.00 98.31 95 GLU A N 1
ATOM 719 C CA . GLU A 1 95 ? -6.147 8.241 12.944 1.00 98.31 95 GLU A CA 1
ATOM 720 C C . GLU A 1 95 ? -6.204 6.768 12.500 1.00 98.31 95 GLU A C 1
ATOM 722 O O . GLU A 1 95 ? -7.273 6.277 12.124 1.00 98.31 95 GLU A O 1
ATOM 727 N N . VAL A 1 96 ? -5.075 6.056 12.583 1.00 98.12 96 VAL A N 1
ATOM 728 C CA . VAL A 1 96 ? -4.891 4.683 12.093 1.00 98.12 96 VAL A CA 1
ATOM 729 C C . VAL A 1 96 ? -5.003 3.680 13.238 1.00 98.12 96 VAL A C 1
ATOM 731 O O . VAL A 1 96 ? -4.329 3.797 14.259 1.00 98.12 96 VAL A O 1
ATOM 734 N N . GLU A 1 97 ? -5.897 2.707 13.080 1.00 98.12 97 GLU A N 1
ATOM 735 C CA . GLU A 1 97 ? -6.039 1.548 13.968 1.00 98.12 97 GLU A CA 1
ATOM 736 C C . GLU A 1 97 ? -5.061 0.432 13.600 1.00 98.12 97 GLU A C 1
ATOM 738 O O . GLU A 1 97 ? -4.555 -0.235 14.494 1.00 98.12 97 GLU A O 1
ATOM 743 N N . ASP A 1 98 ? -4.813 0.239 12.303 1.00 98.19 98 ASP A N 1
ATOM 744 C CA . ASP A 1 98 ? -3.900 -0.760 11.742 1.00 98.19 98 ASP A CA 1
ATOM 745 C C . ASP A 1 98 ? -3.443 -0.287 10.350 1.00 98.19 98 ASP A C 1
ATOM 747 O O . ASP A 1 98 ? -4.213 0.373 9.639 1.00 98.19 98 ASP A O 1
ATOM 751 N N . GLY A 1 99 ? -2.206 -0.579 9.955 1.00 98.12 99 GLY A N 1
ATOM 752 C CA . GLY A 1 99 ? -1.651 -0.090 8.696 1.00 98.12 99 GLY A CA 1
ATOM 753 C C . GLY A 1 99 ? -0.439 -0.879 8.221 1.00 98.12 99 GLY A C 1
ATOM 754 O O . GLY A 1 99 ? 0.551 -0.987 8.934 1.00 98.12 99 GLY A O 1
ATOM 755 N N . LEU A 1 100 ? -0.496 -1.369 6.984 1.00 98.38 100 LEU A N 1
ATOM 756 C CA . LEU A 1 100 ? 0.569 -2.154 6.360 1.00 98.38 100 LEU A CA 1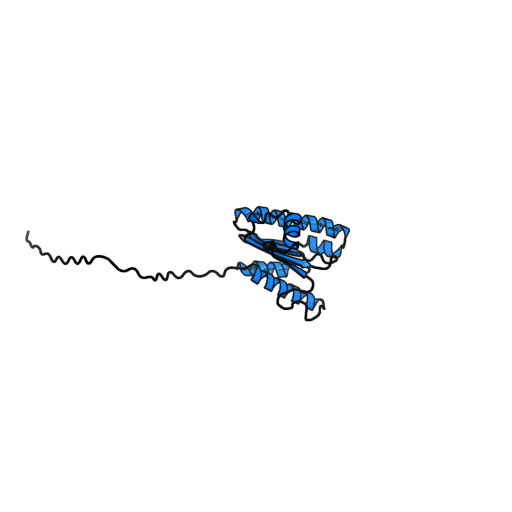
ATOM 757 C C . LEU A 1 100 ? 0.923 -1.576 4.993 1.00 98.38 100 LEU A C 1
ATOM 759 O O . LEU A 1 100 ? 0.037 -1.248 4.200 1.00 98.38 100 LEU A O 1
ATOM 763 N N . VAL A 1 101 ? 2.218 -1.510 4.699 1.00 98.69 101 VAL A N 1
ATOM 764 C CA . VAL A 1 101 ? 2.741 -1.180 3.370 1.00 98.69 101 VAL A CA 1
ATOM 765 C C . VAL A 1 101 ? 3.541 -2.354 2.829 1.00 98.69 101 VAL A C 1
ATOM 767 O O . VAL A 1 101 ? 4.405 -2.885 3.520 1.00 98.69 101 VAL A O 1
ATOM 770 N N . LEU A 1 102 ? 3.295 -2.715 1.573 1.00 98.44 102 LEU A N 1
ATOM 771 C CA . LEU A 1 102 ? 4.142 -3.590 0.769 1.00 98.44 102 LEU A CA 1
ATOM 772 C C . LEU A 1 102 ? 4.662 -2.779 -0.414 1.00 98.44 102 LEU A C 1
ATOM 774 O O . LEU A 1 102 ? 3.864 -2.282 -1.204 1.00 98.44 102 LEU A O 1
ATOM 778 N N . ALA A 1 103 ? 5.975 -2.655 -0.569 1.00 98.25 103 ALA A N 1
ATOM 779 C CA . ALA A 1 103 ? 6.561 -1.902 -1.679 1.00 98.25 103 ALA A CA 1
ATOM 780 C C . ALA A 1 103 ? 7.751 -2.642 -2.282 1.00 98.25 103 ALA A C 1
ATOM 782 O O . ALA A 1 103 ? 8.502 -3.308 -1.566 1.00 98.25 103 ALA A O 1
ATOM 783 N N . ALA A 1 104 ? 7.936 -2.541 -3.596 1.00 97.75 104 ALA A N 1
ATOM 784 C CA . ALA A 1 104 ? 9.081 -3.164 -4.248 1.00 97.75 104 ALA A CA 1
ATOM 785 C C . ALA A 1 104 ? 10.404 -2.580 -3.717 1.00 97.75 104 ALA A C 1
ATOM 787 O O . ALA A 1 104 ? 10.573 -1.366 -3.634 1.00 97.75 104 ALA A O 1
ATOM 788 N N . MET A 1 105 ? 11.377 -3.443 -3.401 1.00 95.88 105 MET A N 1
ATOM 789 C CA . MET A 1 105 ? 12.701 -3.001 -2.924 1.00 95.88 105 MET A CA 1
ATOM 790 C C . MET A 1 105 ? 13.521 -2.309 -4.018 1.00 95.88 105 MET A C 1
ATOM 792 O O . MET A 1 105 ? 14.399 -1.494 -3.744 1.00 95.88 105 MET A O 1
ATOM 796 N N . MET A 1 106 ? 13.300 -2.704 -5.272 1.00 94.00 106 MET A N 1
ATOM 797 C CA . MET A 1 106 ? 14.046 -2.181 -6.405 1.00 94.00 106 MET A CA 1
ATOM 798 C C . MET A 1 106 ? 13.387 -0.914 -6.940 1.00 94.00 106 MET A C 1
ATOM 800 O O . MET A 1 106 ? 12.267 -0.966 -7.438 1.00 94.00 106 MET A O 1
ATOM 804 N N . ASN A 1 107 ? 14.149 0.180 -6.994 1.00 91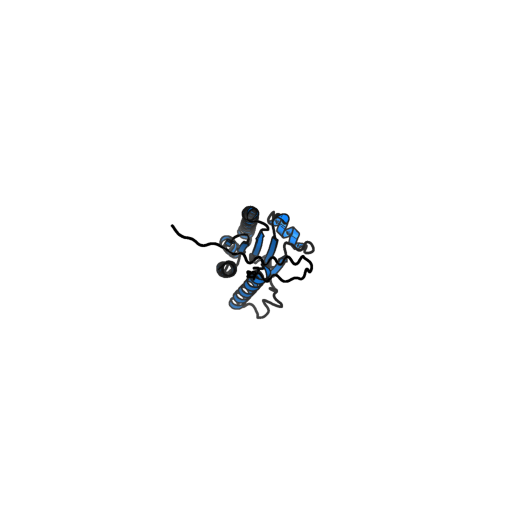.00 107 ASN A N 1
ATOM 805 C CA . ASN A 1 107 ? 13.708 1.495 -7.486 1.00 91.00 107 ASN A CA 1
ATOM 806 C C . ASN A 1 107 ? 13.374 1.554 -8.992 1.00 91.00 107 ASN A C 1
ATOM 808 O O . ASN A 1 107 ? 13.273 2.634 -9.554 1.00 91.00 107 ASN A O 1
ATOM 812 N N . VAL A 1 108 ? 13.224 0.414 -9.666 1.00 94.94 108 VAL A N 1
ATOM 813 C CA . VAL A 1 108 ? 12.760 0.295 -11.061 1.00 94.94 108 VAL A CA 1
ATOM 814 C C . VAL A 1 108 ? 11.384 -0.372 -11.156 1.00 94.94 108 VAL A C 1
ATOM 816 O O . VAL A 1 108 ? 10.896 -0.623 -12.256 1.00 94.94 108 VAL A O 1
ATOM 819 N N . ASN A 1 109 ? 10.762 -0.667 -10.014 1.00 96.94 109 ASN A N 1
ATOM 820 C CA . ASN A 1 109 ? 9.416 -1.205 -9.921 1.00 96.94 109 ASN A CA 1
ATOM 821 C C . ASN A 1 109 ? 8.553 -0.279 -9.049 1.00 96.94 109 ASN A C 1
ATOM 823 O O . ASN A 1 109 ? 8.915 0.041 -7.923 1.00 96.94 109 ASN A O 1
ATOM 827 N N . SER A 1 110 ? 7.417 0.145 -9.597 1.00 98.06 110 SER A N 1
ATOM 828 C CA . SER A 1 110 ? 6.430 1.021 -8.954 1.00 98.06 110 SER A CA 1
ATOM 829 C C . SER A 1 110 ? 5.445 0.297 -8.040 1.00 98.06 110 SER A C 1
ATOM 831 O O . SER A 1 110 ? 4.539 0.946 -7.521 1.00 98.06 110 SER A O 1
ATOM 833 N N . ASP A 1 111 ? 5.574 -1.024 -7.871 1.00 98.44 111 ASP A N 1
ATOM 834 C CA . ASP A 1 111 ? 4.633 -1.771 -7.041 1.00 98.44 111 ASP A CA 1
ATOM 835 C C . ASP A 1 111 ? 4.611 -1.238 -5.612 1.00 98.44 111 ASP A C 1
ATOM 837 O O . ASP A 1 111 ? 5.634 -1.195 -4.922 1.00 98.44 111 ASP A O 1
ATOM 841 N N . GLU A 1 112 ? 3.412 -0.881 -5.174 1.00 98.69 112 GLU A N 1
ATOM 842 C CA . GLU A 1 112 ? 3.144 -0.368 -3.843 1.00 98.69 112 GLU A CA 1
ATOM 843 C C . GLU A 1 112 ? 1.690 -0.666 -3.487 1.00 98.69 112 GLU A C 1
ATOM 845 O O . GLU A 1 112 ? 0.759 -0.318 -4.220 1.00 98.69 112 GLU A O 1
ATOM 850 N N . ILE A 1 113 ? 1.504 -1.341 -2.360 1.00 98.81 113 ILE A N 1
ATOM 851 C CA . ILE A 1 113 ? 0.215 -1.715 -1.804 1.00 98.81 113 ILE A CA 1
ATOM 852 C C . ILE A 1 113 ? 0.167 -1.177 -0.384 1.00 98.81 113 ILE A C 1
ATOM 854 O O . ILE A 1 113 ? 1.069 -1.441 0.407 1.00 98.81 113 ILE A O 1
ATOM 858 N N . ILE A 1 114 ? -0.884 -0.433 -0.060 1.00 98.88 114 ILE A N 1
ATOM 859 C CA . ILE A 1 114 ? -1.089 0.130 1.272 1.00 98.88 114 ILE A CA 1
ATOM 860 C C . ILE A 1 114 ? -2.474 -0.289 1.741 1.00 98.88 114 ILE A C 1
ATOM 862 O O . ILE A 1 114 ? -3.477 -0.027 1.070 1.00 98.88 114 ILE A O 1
ATOM 866 N N . LEU A 1 115 ? -2.516 -0.942 2.895 1.00 98.81 115 LEU A N 1
ATOM 867 C CA . LEU A 1 115 ? -3.736 -1.266 3.616 1.00 98.81 115 LEU A CA 1
ATOM 868 C C . LEU A 1 115 ? -3.809 -0.381 4.851 1.00 98.81 115 LEU A C 1
ATOM 870 O O . LEU A 1 115 ? -2.849 -0.313 5.614 1.00 98.81 115 LEU A O 1
ATOM 874 N N . LEU A 1 116 ? -4.950 0.267 5.063 1.00 98.75 116 LEU A N 1
ATOM 875 C CA . LEU A 1 116 ? -5.208 1.053 6.267 1.00 98.75 116 LEU A CA 1
ATOM 876 C C . LEU A 1 116 ? -6.540 0.642 6.880 1.00 98.75 116 LEU A C 1
ATOM 878 O O . LEU A 1 116 ? -7.511 0.373 6.171 1.00 98.75 116 LEU A O 1
ATOM 882 N N . LYS A 1 117 ? -6.604 0.685 8.205 1.00 98.38 117 LYS A N 1
ATOM 883 C CA . LYS A 1 117 ? -7.837 0.636 8.982 1.00 98.38 117 LYS A CA 1
ATOM 884 C C . LYS A 1 117 ? -7.925 1.904 9.819 1.00 98.38 117 LYS A C 1
ATOM 886 O O . LYS A 1 117 ? -7.045 2.185 10.628 1.00 98.38 117 LYS A O 1
ATOM 891 N N . ALA A 1 118 ? -8.975 2.687 9.622 1.00 98.50 118 ALA A N 1
ATOM 892 C CA . ALA A 1 118 ? -9.250 3.888 10.396 1.00 98.50 118 ALA A CA 1
ATOM 893 C C . ALA A 1 118 ? -9.766 3.529 11.799 1.00 98.50 118 ALA A C 1
ATOM 895 O O . ALA A 1 118 ? -10.623 2.653 11.924 1.00 98.50 118 ALA A O 1
ATOM 896 N N . LYS A 1 119 ? -9.338 4.268 12.835 1.00 97.75 119 LYS A N 1
ATOM 897 C CA . LYS A 1 119 ? -9.892 4.117 14.203 1.00 97.75 119 LYS A CA 1
ATOM 898 C C . LYS A 1 119 ? -11.387 4.436 14.284 1.00 97.75 119 LYS A C 1
ATOM 900 O O . LYS A 1 119 ? -12.078 3.962 15.179 1.00 97.75 119 LYS A O 1
ATOM 905 N N . ASP A 1 120 ? -11.871 5.296 13.393 1.00 97.69 120 ASP A N 1
ATOM 906 C CA . ASP A 1 120 ? -13.247 5.788 13.361 1.00 97.69 120 ASP A CA 1
ATOM 907 C C . ASP A 1 120 ? -13.607 6.177 11.921 1.00 97.69 120 ASP A C 1
ATOM 909 O O . ASP A 1 120 ? -12.750 6.648 11.168 1.00 97.69 120 ASP A O 1
ATOM 913 N N . GLU A 1 121 ? -14.877 6.027 11.552 1.00 97.69 121 GLU A N 1
ATOM 914 C CA . GLU A 1 121 ? -15.403 6.375 10.227 1.00 97.69 121 GLU A CA 1
ATOM 915 C C . GLU A 1 121 ? -15.077 7.828 9.838 1.00 97.69 121 GLU A C 1
ATOM 917 O O . GLU A 1 121 ? -14.759 8.118 8.681 1.00 97.69 121 GLU A O 1
ATOM 922 N N . LYS A 1 122 ? -15.055 8.751 10.810 1.00 98.12 122 LYS A N 1
ATOM 923 C CA . LYS A 1 122 ? -14.724 10.166 10.564 1.00 98.12 122 LYS A CA 1
ATOM 924 C C . LYS A 1 122 ? -13.305 10.379 10.016 1.00 98.12 122 LYS A C 1
ATOM 926 O O . LYS A 1 122 ? -13.046 11.421 9.417 1.00 98.12 122 LYS A O 1
ATOM 931 N N . HIS A 1 123 ? -12.399 9.421 10.230 1.00 98.62 123 HIS A N 1
ATOM 932 C CA . HIS A 1 123 ? -11.007 9.470 9.778 1.00 98.62 123 HIS A CA 1
ATOM 933 C C . HIS A 1 123 ? -10.806 8.866 8.382 1.00 98.62 123 HIS A C 1
ATOM 935 O O . HIS A 1 123 ? -9.776 9.082 7.752 1.00 98.62 123 HIS A O 1
ATOM 941 N N . VAL A 1 124 ? -11.791 8.150 7.834 1.00 98.62 124 VAL A N 1
ATOM 942 C CA . VAL A 1 124 ? -11.657 7.506 6.515 1.00 98.62 124 VAL A CA 1
ATOM 943 C C . VAL A 1 124 ? -11.366 8.532 5.422 1.00 98.62 124 VAL A C 1
ATOM 945 O O . VAL A 1 124 ? -10.539 8.296 4.544 1.00 98.62 124 VAL A O 1
ATOM 948 N N . LYS A 1 125 ? -12.003 9.706 5.488 1.00 98.56 125 LYS A N 1
ATOM 949 C CA . LYS A 1 125 ? -11.780 10.766 4.502 1.00 98.56 125 LYS A CA 1
ATOM 950 C C . LYS A 1 125 ? -10.331 11.268 4.516 1.00 98.56 125 LYS A C 1
ATOM 952 O O . LYS A 1 125 ? -9.733 11.366 3.448 1.00 98.56 125 LYS A O 1
ATOM 957 N N . SER A 1 126 ? -9.769 11.566 5.688 1.00 98.62 126 SER A N 1
ATOM 958 C CA . SER A 1 126 ? -8.395 12.075 5.804 1.00 98.62 126 SER A CA 1
ATOM 959 C C . SER A 1 126 ? -7.359 11.025 5.403 1.00 98.62 126 SER A C 1
ATOM 961 O O . SER A 1 126 ? -6.397 11.352 4.707 1.00 98.62 126 SER A O 1
ATOM 963 N N . LEU A 1 127 ? -7.582 9.755 5.756 1.00 98.81 127 LEU A N 1
ATOM 964 C CA . LEU A 1 127 ? -6.721 8.656 5.316 1.00 98.81 127 LEU A CA 1
ATOM 965 C C . LEU A 1 127 ? -6.788 8.449 3.800 1.00 98.81 127 LEU A C 1
ATOM 967 O O . LEU A 1 127 ? -5.752 8.269 3.16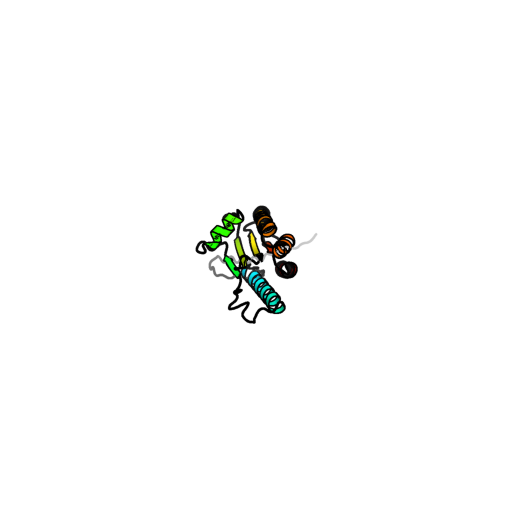4 1.00 98.81 127 LEU A O 1
ATOM 971 N N . LYS A 1 128 ? -7.975 8.554 3.189 1.00 98.81 128 LYS A N 1
ATOM 972 C CA . LYS A 1 128 ? -8.100 8.495 1.727 1.00 98.81 128 LYS A CA 1
ATOM 973 C C . LYS A 1 128 ? -7.333 9.637 1.058 1.00 98.81 128 LYS A C 1
ATOM 975 O O . LYS A 1 128 ? -6.621 9.400 0.092 1.00 98.81 128 LYS A O 1
ATOM 980 N N . GLU A 1 129 ? -7.431 10.857 1.584 1.00 98.75 129 GLU A N 1
ATOM 981 C CA . GLU A 1 129 ? -6.659 12.001 1.079 1.00 98.75 129 GLU A CA 1
ATOM 982 C C . GLU A 1 129 ? -5.138 11.774 1.183 1.00 98.75 129 GLU A C 1
ATOM 984 O O . GLU A 1 129 ? -4.400 12.250 0.323 1.00 98.75 129 GLU A O 1
ATOM 989 N N . ALA A 1 130 ? -4.659 11.032 2.188 1.00 98.81 130 ALA A N 1
ATOM 990 C CA . ALA A 1 130 ? -3.252 10.631 2.285 1.00 98.81 130 ALA A CA 1
ATOM 991 C C . ALA A 1 130 ? -2.838 9.662 1.166 1.00 98.81 130 ALA A C 1
ATOM 993 O O . ALA A 1 130 ? -1.787 9.850 0.556 1.00 98.81 130 ALA A O 1
ATOM 994 N N . LEU A 1 131 ? -3.690 8.686 0.836 1.00 98.88 131 LEU A N 1
ATOM 995 C CA . LEU A 1 131 ? -3.456 7.760 -0.279 1.00 98.88 131 LEU A CA 1
ATOM 996 C C . LEU A 1 131 ? -3.494 8.466 -1.647 1.00 98.88 131 LEU A C 1
ATOM 998 O O . LEU A 1 131 ? -2.707 8.141 -2.533 1.00 98.88 131 LEU A O 1
ATOM 1002 N N . GLU A 1 132 ? -4.364 9.463 -1.828 1.00 98.69 132 GLU A N 1
ATOM 1003 C CA . GLU A 1 132 ? -4.387 10.268 -3.061 1.00 98.69 132 GLU A CA 1
ATOM 1004 C C . GLU A 1 132 ? -3.118 11.129 -3.199 1.00 98.69 132 GLU A C 1
ATOM 1006 O O . GLU A 1 132 ? 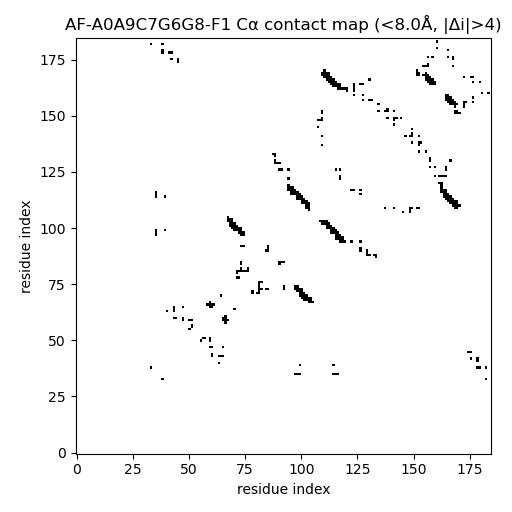-2.562 11.236 -4.292 1.00 98.69 132 GLU A O 1
ATOM 1011 N N . ARG A 1 133 ? -2.591 11.687 -2.094 1.00 98.44 133 ARG A N 1
ATOM 1012 C CA . ARG A 1 133 ? -1.285 12.377 -2.107 1.00 98.44 133 ARG A CA 1
ATOM 1013 C C . ARG A 1 133 ? -0.149 11.440 -2.505 1.00 98.44 133 ARG A C 1
ATOM 1015 O O . ARG A 1 133 ? 0.717 11.848 -3.278 1.00 98.44 133 ARG A O 1
ATOM 1022 N N . GLU A 1 134 ? -0.168 10.202 -2.013 1.00 98.56 134 GLU A N 1
ATOM 1023 C CA . GLU A 1 134 ? 0.799 9.182 -2.422 1.00 98.56 134 GLU A CA 1
ATOM 1024 C C . GLU A 1 134 ? 0.715 8.913 -3.926 1.00 98.56 134 GLU A C 1
ATOM 1026 O O . GLU A 1 134 ? 1.727 8.970 -4.625 1.00 98.56 134 GLU A O 1
ATOM 1031 N N . LYS A 1 135 ? -0.502 8.729 -4.453 1.00 98.56 135 LYS A N 1
ATOM 1032 C CA . LYS A 1 135 ? -0.727 8.544 -5.892 1.00 98.56 135 LYS A CA 1
ATOM 1033 C C . LYS A 1 135 ? -0.141 9.695 -6.707 1.00 98.56 135 LYS A C 1
ATOM 1035 O O . LYS A 1 135 ? 0.565 9.464 -7.687 1.00 98.56 135 LYS A O 1
ATOM 1040 N N . GLU A 1 136 ? -0.408 10.937 -6.308 1.00 98.31 136 GLU A N 1
ATOM 1041 C CA . GLU A 1 136 ? 0.126 12.123 -6.983 1.00 98.31 136 GLU A CA 1
ATOM 1042 C C . GLU A 1 136 ? 1.659 12.197 -6.928 1.00 98.31 136 GLU A C 1
ATOM 1044 O O . GLU A 1 136 ? 2.293 12.610 -7.904 1.00 98.31 136 GLU A O 1
ATOM 1049 N N . ALA A 1 137 ? 2.270 11.807 -5.806 1.00 97.62 137 ALA A N 1
ATOM 1050 C CA . ALA A 1 137 ? 3.724 11.751 -5.662 1.00 97.62 137 ALA A CA 1
ATOM 1051 C C . ALA A 1 137 ? 4.344 10.672 -6.565 1.00 97.62 137 ALA A C 1
ATOM 1053 O O . ALA A 1 137 ? 5.348 10.927 -7.241 1.00 97.62 137 ALA A O 1
ATOM 1054 N N . GLN A 1 138 ? 3.711 9.501 -6.644 1.00 98.00 138 GLN A N 1
ATOM 1055 C CA . GLN A 1 138 ? 4.135 8.416 -7.525 1.00 98.00 138 GLN A CA 1
ATOM 1056 C C . GLN A 1 138 ? 3.975 8.810 -9.001 1.00 98.00 138 GLN A C 1
ATOM 1058 O O . GLN A 1 138 ? 4.889 8.573 -9.787 1.00 98.00 138 GLN A O 1
ATOM 1063 N N . ILE A 1 139 ? 2.892 9.495 -9.389 1.00 97.94 139 ILE A N 1
ATOM 1064 C CA . ILE A 1 139 ? 2.708 10.029 -10.754 1.00 97.94 139 ILE A CA 1
ATOM 1065 C C . ILE A 1 139 ? 3.891 10.924 -11.139 1.00 97.94 139 ILE A C 1
ATOM 1067 O O . ILE A 1 139 ? 4.532 10.673 -12.158 1.00 97.94 139 ILE A O 1
ATOM 1071 N N . LYS A 1 140 ? 4.232 11.907 -10.295 1.00 96.94 140 LYS A N 1
ATOM 1072 C CA . LYS A 1 140 ? 5.353 12.840 -10.536 1.00 96.94 140 LYS A CA 1
ATOM 1073 C C . LYS A 1 140 ? 6.706 12.136 -10.618 1.00 96.94 140 LYS A C 1
ATOM 1075 O O . LYS A 1 140 ? 7.588 12.565 -11.354 1.00 96.94 140 LYS A O 1
ATOM 1080 N N . THR A 1 141 ? 6.889 11.069 -9.845 1.00 95.62 141 THR A N 1
ATOM 1081 C CA . THR A 1 141 ? 8.128 10.282 -9.859 1.00 95.62 141 THR A CA 1
ATOM 1082 C C . THR A 1 141 ? 8.241 9.460 -11.137 1.00 95.62 141 THR A C 1
ATOM 1084 O O . THR A 1 141 ? 9.268 9.482 -11.815 1.00 95.62 141 THR A O 1
ATOM 1087 N N . TRP A 1 142 ? 7.189 8.727 -11.487 1.00 97.38 142 TRP A N 1
ATOM 1088 C CA . TRP A 1 142 ? 7.265 7.738 -12.554 1.00 97.38 142 TRP A CA 1
ATOM 1089 C C . TRP A 1 142 ? 7.082 8.339 -13.949 1.00 97.38 142 TRP A C 1
ATOM 1091 O O . TRP A 1 142 ? 7.666 7.797 -14.887 1.00 97.38 142 TRP A O 1
ATOM 1101 N N . GLU A 1 143 ? 6.406 9.490 -14.086 1.00 96.06 143 GLU A N 1
ATOM 1102 C CA . GLU A 1 143 ? 6.272 10.202 -15.372 1.00 96.06 143 GLU A CA 1
ATOM 1103 C C . GLU A 1 143 ? 7.630 10.589 -15.980 1.00 96.06 143 GLU A C 1
ATOM 1105 O O . GLU A 1 143 ? 7.777 10.632 -17.202 1.00 96.06 143 GLU A O 1
ATOM 1110 N N . ILE A 1 144 ? 8.632 10.839 -15.130 1.00 94.50 144 ILE A N 1
ATOM 1111 C CA . ILE A 1 144 ? 9.990 11.206 -15.547 1.00 94.50 144 ILE A CA 1
ATOM 1112 C C . ILE A 1 144 ? 10.958 10.021 -15.569 1.00 94.50 144 ILE A C 1
ATOM 1114 O O . ILE A 1 144 ? 12.001 10.114 -16.216 1.00 94.50 144 ILE A O 1
ATOM 1118 N N . TYR A 1 145 ? 10.660 8.940 -14.838 1.00 91.62 145 TYR A N 1
ATOM 1119 C CA . TYR A 1 145 ? 11.636 7.882 -14.578 1.00 91.62 145 TYR A CA 1
ATOM 1120 C C . TYR A 1 145 ? 11.504 6.692 -15.531 1.00 91.62 145 TYR A C 1
ATOM 1122 O O . TYR A 1 145 ? 12.460 6.392 -16.245 1.00 91.62 145 TYR A O 1
ATOM 1130 N N . LEU A 1 146 ? 10.344 6.023 -15.578 1.00 95.50 146 LEU A N 1
ATOM 1131 C CA . LEU A 1 146 ? 10.123 4.841 -16.425 1.00 95.50 146 LEU A CA 1
ATOM 1132 C C . LEU A 1 146 ? 8.678 4.807 -16.965 1.00 95.50 146 LEU A C 1
ATOM 1134 O O . LEU A 1 146 ? 7.755 4.61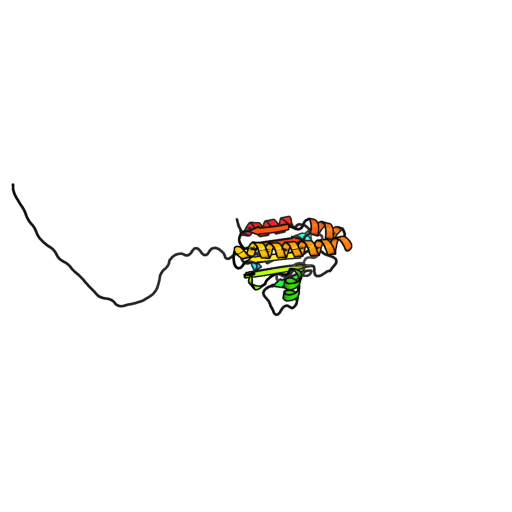9 -16.169 1.00 95.50 146 LEU A O 1
ATOM 1138 N N . PRO A 1 147 ? 8.463 4.898 -18.296 1.00 94.75 147 PRO A N 1
ATOM 1139 C CA . PRO A 1 147 ? 7.124 4.920 -18.898 1.00 94.75 147 PRO A CA 1
ATOM 1140 C C . PRO A 1 147 ? 6.230 3.732 -18.518 1.00 94.75 147 PRO A C 1
ATOM 1142 O O . PRO A 1 147 ? 5.064 3.922 -18.189 1.00 94.75 147 PRO A O 1
ATOM 1145 N N . ASP A 1 148 ? 6.772 2.512 -18.493 1.00 95.25 148 ASP A N 1
ATOM 1146 C CA . ASP A 1 148 ? 5.982 1.315 -18.164 1.00 95.25 148 ASP A CA 1
ATOM 1147 C C . ASP A 1 148 ? 5.495 1.334 -16.708 1.00 95.25 148 ASP A C 1
ATOM 1149 O O . ASP A 1 148 ? 4.377 0.924 -16.399 1.00 95.25 148 ASP A O 1
ATOM 1153 N N . GLN A 1 149 ? 6.323 1.854 -15.800 1.00 97.81 149 GLN A N 1
ATOM 1154 C CA . GLN A 1 149 ? 5.949 2.018 -14.397 1.00 97.81 149 GLN A CA 1
ATOM 1155 C C . GLN A 1 149 ? 4.957 3.172 -14.219 1.00 97.81 149 GLN A C 1
ATOM 1157 O O . GLN A 1 149 ? 4.036 3.075 -13.414 1.00 97.81 149 GLN A O 1
ATOM 1162 N N . PHE A 1 150 ? 5.080 4.232 -15.018 1.00 97.75 150 PHE A N 1
ATOM 1163 C CA . PHE A 1 150 ? 4.109 5.321 -15.029 1.00 97.75 150 PHE A CA 1
ATOM 1164 C C . PHE A 1 150 ? 2.703 4.850 -15.416 1.00 97.75 150 PHE A C 1
ATOM 1166 O O . PHE A 1 150 ? 1.725 5.225 -14.768 1.00 97.75 150 PHE A O 1
ATOM 1173 N N . GLU A 1 151 ? 2.587 3.980 -16.422 1.00 96.94 151 GLU A N 1
ATOM 1174 C CA . GLU A 1 151 ? 1.295 3.400 -16.801 1.00 96.94 151 GLU A CA 1
ATOM 1175 C C . GLU A 1 151 ? 0.690 2.544 -15.678 1.00 96.94 151 GLU A C 1
ATOM 1177 O O . GLU A 1 151 ? -0.513 2.637 -15.425 1.00 96.94 151 GLU A O 1
ATOM 1182 N N . LYS A 1 152 ? 1.509 1.791 -14.927 1.00 97.06 152 LYS A N 1
ATOM 1183 C CA . LYS A 1 152 ? 1.040 1.077 -13.725 1.00 97.06 152 LYS A CA 1
ATOM 1184 C C . LYS A 1 152 ? 0.481 2.035 -12.674 1.00 97.06 152 LYS A C 1
ATOM 1186 O O . LYS A 1 152 ? -0.618 1.814 -12.172 1.00 97.06 152 LYS A O 1
ATOM 1191 N N . VAL A 1 153 ? 1.192 3.123 -12.383 1.00 98.00 153 VAL A N 1
ATOM 1192 C CA . VAL A 1 153 ? 0.757 4.133 -11.401 1.00 98.00 153 VAL A CA 1
ATOM 1193 C C . VAL A 1 153 ? -0.528 4.837 -11.843 1.00 98.00 153 VAL A C 1
ATOM 1195 O O . VAL A 1 153 ? -1.407 5.099 -11.022 1.00 98.00 153 VAL A O 1
ATOM 1198 N N . LYS A 1 154 ? -0.700 5.116 -13.139 1.00 97.12 154 LYS A N 1
ATOM 1199 C CA . LYS A 1 154 ? -1.958 5.677 -13.661 1.00 97.12 154 LYS A CA 1
ATOM 1200 C C . LYS A 1 154 ? -3.149 4.742 -13.442 1.00 97.12 154 LYS A C 1
ATOM 1202 O O . LYS A 1 154 ? -4.245 5.224 -13.156 1.00 97.12 154 LYS A O 1
ATOM 1207 N N . ASN A 1 155 ? -2.916 3.434 -13.529 1.00 97.06 155 ASN A N 1
ATOM 1208 C CA . ASN A 1 155 ? -3.912 2.390 -13.289 1.00 97.06 155 ASN A CA 1
ATOM 1209 C C . ASN A 1 155 ? -4.087 2.041 -11.799 1.00 97.06 155 ASN A C 1
ATOM 1211 O O . ASN A 1 155 ? -4.772 1.074 -11.475 1.00 97.06 155 ASN A O 1
ATOM 1215 N N . ASN A 1 156 ? -3.493 2.821 -10.891 1.00 98.56 156 ASN A N 1
ATOM 1216 C CA . ASN A 1 156 ? -3.637 2.636 -9.454 1.00 98.56 156 ASN A CA 1
ATOM 1217 C C . ASN A 1 156 ? -5.108 2.668 -9.006 1.00 98.56 156 ASN A C 1
ATOM 1219 O O . ASN A 1 156 ? -5.872 3.564 -9.399 1.00 98.56 156 ASN A O 1
ATOM 1223 N N . VAL A 1 157 ? -5.453 1.746 -8.107 1.00 98.62 157 VAL A N 1
ATOM 1224 C CA . VAL A 1 157 ? -6.765 1.660 -7.460 1.00 98.62 157 VAL A CA 1
ATOM 1225 C C . VAL A 1 157 ? -6.661 2.159 -6.021 1.00 98.62 157 VAL A C 1
ATOM 1227 O O . VAL A 1 157 ? -5.848 1.664 -5.243 1.00 98.62 157 VAL A O 1
ATOM 1230 N N . ILE A 1 158 ? -7.536 3.101 -5.656 1.00 98.75 158 ILE A N 1
ATOM 1231 C CA . ILE A 1 158 ? -7.799 3.491 -4.266 1.00 98.75 158 ILE A CA 1
ATOM 1232 C C . ILE A 1 158 ? -9.242 3.131 -3.938 1.00 98.75 158 ILE A C 1
ATOM 1234 O O . ILE A 1 158 ? -10.172 3.581 -4.616 1.00 98.75 158 ILE A O 1
ATOM 1238 N N . LYS A 1 159 ? -9.441 2.343 -2.881 1.00 98.50 159 LYS A N 1
ATOM 1239 C CA . LYS A 1 159 ? -10.757 1.843 -2.479 1.00 98.50 159 LYS A CA 1
ATOM 1240 C C . LYS A 1 159 ? -10.993 2.004 -0.988 1.00 98.50 159 LYS A C 1
ATOM 1242 O O . LYS A 1 159 ? -10.059 2.012 -0.196 1.00 98.50 159 LYS A O 1
ATOM 1247 N N . THR A 1 160 ? -12.262 2.132 -0.618 1.00 98.25 160 THR A N 1
ATOM 1248 C CA . THR A 1 160 ? -12.716 2.236 0.770 1.00 98.25 160 THR A CA 1
ATOM 1249 C C . THR A 1 160 ? -13.888 1.291 1.008 1.00 98.25 160 THR A C 1
ATOM 1251 O O . THR A 1 160 ? -14.823 1.280 0.203 1.00 98.25 160 THR A O 1
ATOM 1254 N N . ASN A 1 161 ? -13.875 0.552 2.116 1.00 97.50 161 ASN A N 1
ATOM 1255 C CA . ASN A 1 161 ? -15.009 -0.234 2.602 1.00 97.50 161 ASN A CA 1
ATOM 1256 C C . ASN A 1 161 ? -15.136 -0.066 4.122 1.00 97.50 161 ASN A C 1
ATOM 1258 O O . ASN A 1 161 ? -14.290 -0.537 4.881 1.00 97.50 161 ASN A O 1
ATOM 1262 N N . GLY A 1 162 ? -16.162 0.665 4.569 1.00 96.44 162 GLY A N 1
ATOM 1263 C CA . GLY A 1 162 ? -16.261 1.101 5.963 1.00 96.44 162 GLY A CA 1
ATOM 1264 C C . GLY A 1 162 ? -14.986 1.831 6.397 1.00 96.44 162 GLY A C 1
ATOM 1265 O O . GLY A 1 162 ? -14.552 2.772 5.734 1.00 96.44 162 GLY A O 1
ATOM 1266 N N . ASN A 1 163 ? -14.359 1.350 7.471 1.00 97.94 163 ASN A N 1
ATOM 1267 C CA . ASN A 1 163 ? -13.115 1.909 8.004 1.00 97.94 163 ASN A CA 1
ATOM 1268 C C . ASN A 1 163 ? -11.847 1.433 7.277 1.00 97.94 163 ASN A C 1
ATOM 1270 O O . ASN A 1 163 ? -10.756 1.862 7.638 1.00 97.94 163 ASN A O 1
ATOM 1274 N N . TYR A 1 164 ? -11.956 0.543 6.292 1.00 98.50 164 TYR A N 1
ATOM 1275 C CA . TYR A 1 164 ? -10.807 -0.048 5.612 1.00 98.50 164 TYR A CA 1
ATOM 1276 C C . TYR A 1 164 ? -10.523 0.675 4.302 1.00 98.50 164 TYR A C 1
ATOM 1278 O O . TYR A 1 164 ? -11.446 1.007 3.552 1.00 98.50 164 TYR A O 1
ATOM 1286 N N . LEU A 1 165 ? -9.245 0.889 4.012 1.00 98.75 165 LEU A N 1
ATOM 1287 C CA . LEU A 1 165 ? -8.778 1.518 2.790 1.00 98.75 165 LEU A CA 1
ATOM 1288 C C . LEU A 1 165 ? -7.704 0.660 2.124 1.00 98.75 165 LEU A C 1
ATOM 1290 O O . LEU A 1 165 ? -6.867 0.058 2.796 1.00 98.75 165 LEU A O 1
ATOM 1294 N N . LEU A 1 166 ? -7.732 0.659 0.797 1.00 98.88 166 LEU A N 1
ATOM 1295 C CA . LEU A 1 166 ? -6.741 0.049 -0.077 1.00 98.88 166 LEU A CA 1
ATOM 1296 C C . LEU A 1 166 ? -6.174 1.125 -0.998 1.00 98.88 166 LEU A C 1
ATOM 1298 O O . LEU A 1 166 ? -6.932 1.898 -1.583 1.00 98.88 166 LEU A O 1
ATOM 1302 N N . TYR A 1 167 ? -4.863 1.107 -1.180 1.00 98.88 167 TYR A N 1
ATOM 1303 C CA . TYR A 1 167 ? -4.156 1.680 -2.320 1.00 98.88 167 TYR A CA 1
ATOM 1304 C C . TYR A 1 167 ? -3.370 0.552 -2.982 1.00 98.88 167 TYR A C 1
ATOM 1306 O O . TYR A 1 167 ? -2.692 -0.204 -2.286 1.00 98.88 167 TYR A O 1
ATOM 1314 N N . VAL A 1 168 ? -3.444 0.424 -4.304 1.00 98.81 168 VAL A N 1
ATOM 1315 C CA . VAL A 1 168 ? -2.664 -0.572 -5.043 1.00 98.81 168 VAL A CA 1
ATOM 1316 C C . VAL A 1 168 ? -2.197 -0.036 -6.388 1.00 98.81 168 VAL A C 1
ATOM 1318 O O . VAL A 1 168 ? -2.988 0.241 -7.291 1.00 98.81 168 VAL A O 1
ATOM 1321 N N . THR A 1 169 ? -0.879 0.041 -6.525 1.00 98.62 169 THR A N 1
ATOM 1322 C CA . THR A 1 169 ? -0.166 0.065 -7.799 1.00 98.62 169 THR A CA 1
ATOM 1323 C C . THR A 1 169 ? 0.472 -1.306 -7.973 1.00 98.62 169 THR A C 1
ATOM 1325 O O . THR A 1 169 ? 1.324 -1.694 -7.178 1.00 98.62 169 THR A O 1
ATOM 1328 N N . SER A 1 170 ? 0.048 -2.065 -8.983 1.00 97.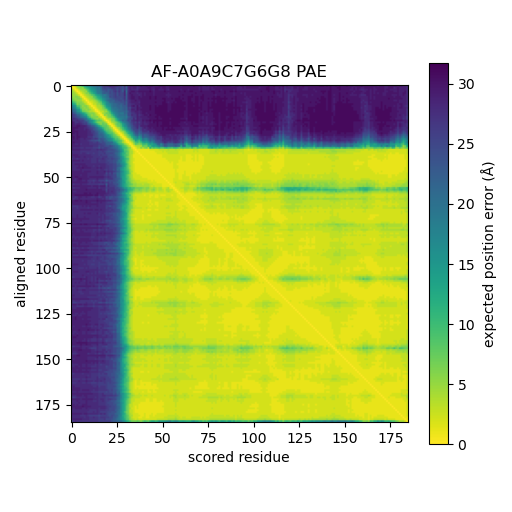44 170 SER A N 1
ATOM 1329 C CA . SER A 1 170 ? 0.656 -3.357 -9.316 1.00 97.44 170 SER A CA 1
ATOM 1330 C C . SER A 1 170 ? 0.477 -3.698 -10.797 1.00 97.44 170 SER A C 1
ATOM 1332 O O . SER A 1 170 ? -0.100 -2.917 -11.553 1.00 97.44 170 SER A O 1
ATOM 1334 N N . GLY A 1 171 ? 0.998 -4.847 -11.240 1.00 95.62 171 GLY A N 1
ATOM 1335 C CA . GLY A 1 171 ? 0.739 -5.356 -12.593 1.00 95.62 171 GLY A CA 1
ATOM 1336 C C . GLY A 1 171 ? -0.717 -5.785 -12.830 1.00 95.62 171 GLY A C 1
ATOM 1337 O O . GLY A 1 171 ? -1.199 -5.644 -13.947 1.00 95.62 171 GLY A O 1
ATOM 1338 N N . ASN A 1 172 ? -1.404 -6.261 -11.785 1.00 96.19 172 ASN A N 1
ATOM 1339 C CA . ASN A 1 172 ? -2.798 -6.727 -11.819 1.00 96.19 172 ASN A CA 1
ATOM 1340 C C . ASN A 1 172 ? -3.568 -6.172 -10.597 1.00 96.19 172 ASN A C 1
ATOM 1342 O O . ASN A 1 172 ? -3.908 -6.928 -9.673 1.00 96.19 172 ASN A O 1
ATOM 1346 N N . PRO A 1 173 ? -3.786 -4.845 -10.508 1.00 97.44 173 PRO A N 1
ATOM 1347 C CA . PRO A 1 173 ? -4.391 -4.218 -9.331 1.00 97.44 173 PRO A CA 1
ATOM 1348 C C . PRO A 1 173 ? -5.807 -4.737 -9.046 1.00 97.44 173 PRO A C 1
ATOM 1350 O O . PRO A 1 173 ? -6.209 -4.820 -7.887 1.00 97.44 173 PRO A O 1
ATOM 1353 N N . GLU A 1 174 ? -6.537 -5.175 -10.071 1.00 97.94 174 GLU A N 1
ATOM 1354 C CA . GLU A 1 174 ? -7.882 -5.743 -9.963 1.00 97.94 174 GLU A CA 1
ATOM 1355 C C . GLU A 1 174 ? -7.922 -7.082 -9.209 1.00 97.94 174 GLU A C 1
ATOM 1357 O O . GLU A 1 174 ? -8.890 -7.353 -8.495 1.00 97.94 174 GLU A O 1
ATOM 1362 N N . LYS A 1 175 ? -6.871 -7.914 -9.304 1.00 98.25 175 LYS A N 1
ATOM 1363 C CA . LYS A 1 175 ? -6.792 -9.160 -8.518 1.00 98.25 175 LYS A CA 1
ATOM 1364 C C . LYS A 1 175 ? -6.647 -8.849 -7.026 1.00 98.25 175 LYS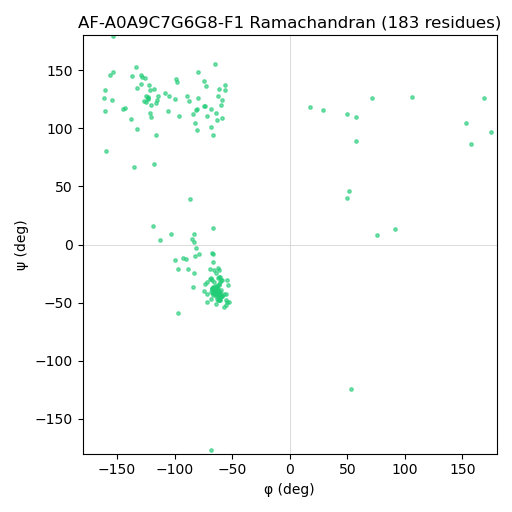 A C 1
ATOM 1366 O O . LYS A 1 175 ? -7.259 -9.515 -6.193 1.00 98.25 175 LYS A O 1
ATOM 1371 N N . ILE A 1 176 ? -5.880 -7.811 -6.692 1.00 98.50 176 ILE A N 1
ATOM 1372 C CA . ILE A 1 176 ? -5.680 -7.342 -5.313 1.00 98.50 176 ILE A CA 1
ATOM 1373 C C . ILE A 1 176 ? -6.951 -6.666 -4.783 1.00 98.50 176 ILE A C 1
ATOM 1375 O O . ILE A 1 176 ? -7.375 -6.950 -3.663 1.00 98.50 176 ILE A O 1
ATOM 1379 N N . GLU A 1 177 ? -7.610 -5.840 -5.599 1.00 98.44 177 GLU A N 1
ATOM 1380 C CA . GLU A 1 177 ? -8.912 -5.250 -5.270 1.00 98.44 177 GLU A CA 1
ATOM 1381 C C . GLU A 1 177 ? -9.963 -6.333 -4.972 1.00 98.44 177 GLU A C 1
ATOM 1383 O O . GLU A 1 177 ? -10.700 -6.233 -3.990 1.00 98.44 177 GLU A O 1
ATOM 1388 N N . ALA A 1 178 ? -10.002 -7.406 -5.769 1.00 98.25 178 ALA A N 1
ATOM 1389 C CA . ALA A 1 178 ? -10.923 -8.518 -5.554 1.00 98.25 178 ALA A CA 1
ATOM 1390 C C . ALA A 1 178 ? -10.669 -9.256 -4.228 1.00 98.25 178 ALA A C 1
ATOM 1392 O O . ALA A 1 178 ? -11.631 -9.680 -3.577 1.00 98.25 178 ALA A O 1
ATOM 1393 N N . ILE A 1 179 ? -9.401 -9.389 -3.815 1.00 98.06 179 ILE A N 1
ATOM 1394 C CA . ILE A 1 179 ? -9.036 -9.937 -2.501 1.00 98.06 179 ILE A CA 1
ATOM 1395 C C . ILE A 1 179 ? -9.557 -9.018 -1.403 1.00 98.06 179 ILE A C 1
ATOM 1397 O O . ILE A 1 179 ? -10.282 -9.502 -0.539 1.00 98.06 179 ILE A O 1
ATOM 1401 N N . PHE A 1 180 ? -9.273 -7.713 -1.469 1.00 98.00 180 PHE A N 1
ATOM 1402 C CA . PHE A 1 180 ? -9.776 -6.732 -0.500 1.00 98.00 180 PHE A CA 1
ATOM 1403 C C . PHE A 1 180 ? -11.302 -6.813 -0.353 1.00 98.00 180 PHE A C 1
ATOM 1405 O O . PHE A 1 180 ? -11.813 -6.978 0.753 1.00 98.00 180 PHE A O 1
ATOM 1412 N N . ASP A 1 181 ? -12.034 -6.809 -1.468 1.00 97.00 181 ASP A N 1
ATOM 1413 C CA . ASP A 1 181 ? -13.497 -6.897 -1.467 1.00 97.00 181 ASP A CA 1
ATOM 1414 C C . ASP A 1 181 ? -14.034 -8.199 -0.866 1.00 97.00 181 ASP A C 1
ATOM 1416 O O . ASP A 1 181 ? -15.155 -8.221 -0.359 1.00 97.00 181 ASP A O 1
ATOM 1420 N N . SER A 1 182 ? -13.283 -9.301 -0.955 1.00 96.19 182 SER A N 1
ATOM 1421 C CA . SER A 1 182 ? -13.738 -10.609 -0.472 1.00 96.19 182 SER A CA 1
ATOM 1422 C C . SER A 1 182 ? -13.914 -10.672 1.047 1.00 96.19 182 SER A C 1
ATOM 1424 O O . SER A 1 182 ? -14.705 -11.484 1.518 1.00 96.19 182 SER A O 1
ATOM 1426 N N . TYR A 1 183 ? -13.259 -9.781 1.798 1.00 95.25 183 TYR A N 1
ATOM 1427 C CA . TYR A 1 183 ? -13.374 -9.712 3.257 1.00 95.25 183 TYR A CA 1
ATOM 1428 C C . TYR A 1 183 ? -14.650 -9.010 3.741 1.00 95.25 183 TYR A C 1
ATOM 1430 O O . TYR A 1 183 ? -14.941 -9.039 4.931 1.00 95.25 183 TYR A O 1
ATOM 1438 N N . PHE A 1 184 ? -15.429 -8.398 2.844 1.00 92.50 184 PHE A N 1
ATOM 1439 C CA . PHE A 1 184 ? -16.616 -7.609 3.198 1.00 92.50 184 PHE A CA 1
ATOM 1440 C C . PHE A 1 184 ? -17.920 -8.159 2.598 1.00 92.50 184 PHE A C 1
ATOM 1442 O O . PHE A 1 184 ? -18.910 -7.429 2.510 1.00 92.50 184 PHE A O 1
ATOM 1449 N N . LYS A 1 185 ? -17.905 -9.412 2.133 1.00 78.81 185 LYS A N 1
ATOM 1450 C CA . LYS A 1 185 ? -19.038 -10.088 1.482 1.00 78.81 185 LYS A CA 1
ATOM 1451 C C . LYS A 1 185 ? -19.762 -11.047 2.414 1.00 78.81 185 LYS A C 1
ATOM 1453 O O . LYS A 1 185 ? -19.090 -11.668 3.263 1.00 78.81 185 LYS A O 1
#

Mean predicted aligned error: 9.9 Å

Foldseek 3Di:
DDDDDDDDDDDDDDDDDDDDDDDDDDDDPPDPPDDVLVLLLVLQVVVLVVVVVVPDDPPCADPSDGPQKDKDWLPPPVDPVNVVLCVQLVPDVVQFPTKMWIAGPDPVALWIKIKTFGPAQVCQVVVLSSLVSVLVVSLVVCVPPPPVNNVLSVVWDWDDDRRMIMTTRDPCVVVSVVSVVVSVD

Organism: NCBI:txid2880968

InterPro domains:
  IPR025648 Protein of unknown function DUF4358 [PF14270] (90-169)

Secondary structure (DSSP, 8-state):
-----------------------------------HHHHHHHHHHHHHHHHHHTT--STTEETTEETTEEEEETT-TTSHHHHHHHHHHT--GGGEEEEEEEEESSTT---EEEEEEESSGGGHHHHHHHHHHHHHHHHHHHHHH-HHHHHHHHT-EEEEETTEEEEEESSSHHHHHHHHHHTT-

pLDDT: mean 86.26, std 22.69, range [28.78, 98.88]

Radius of gyration: 27.89 Å; Cα contacts (8 Å, |Δi|>4): 243; chains: 1; bounding box: 94×34×71 Å

Sequence (185 aa):
MKKLMSLLGFVLVLGMIAGCSNQGSGKNEVQPTITLEEMSLKIKEQIAADMKEQGAGEDVLVDGKLQSYIEVDLLDDKDPSTSIYLEKMQLNKEEVEDGLVLAAMMNVNSDEIILLKAKDEKHVKSLKEALEREKEAQIKTWEIYLPDQFEKVKNNVIKTNGNYLLYVTSGNPEKIEAIFDSYFK